Protein AF-A0A5V1GUL9-F1 (afdb_monomer_lite)

pLDDT: mean 91.7, std 10.02, range [45.78, 98.5]

Secondary structure (DSSP, 8-state):
-----HHHH-PPPPHHHHHHHHHHHHHHHHHHHHHHT-TTTS---HHHHHHHHHHHHHHHHHHHHHHH--TT--HHHHHHHHHHHHHHHHHHHHHHH-HHHHHHHHHHHHHHHHHHHHHHHHHS-GGGHHHHHHHHHHHHHHHHHHHHTTPPP-SSPPPHHHHHHHHT-HHHHHHHHHHHHHHTS--HHHHH-HHHHT-HHHHHHHHHHHHHHHHHHHHHHHHHTT--GGGSPP-

Sequence (235 aa):
MSKKTLREFVKHDSIKNIQRNLFKIDSNYKRLIHFCSGSKNIERTNKNVALTNIAKGTHRSLSLLANNLSDDYDITLVALCTRNIFELNIRLRSIVKDENSLNTWMSEMVMDENQILDAISTIANDNHAAELELFENKKRLNNSILDKHDLKSVKSPETVKSIAEKVGELEEYAALFKLFSKLLHPTSYLINSHSTAGCIDNFNILIVSAQKYAFDLFERLRNELNVPEDVLKQW

Organism: Salmonella enterica (NCBI:txid28901)

Radius of gyration: 20.89 Å; chains: 1; bounding box: 54×48×66 Å

Structure (mmCIF, N/CA/C/O backbone):
data_AF-A0A5V1GUL9-F1
#
_entry.id   AF-A0A5V1GUL9-F1
#
loop_
_atom_site.group_PDB
_atom_site.id
_atom_site.type_symbol
_atom_site.label_atom_id
_atom_site.label_alt_id
_atom_site.label_comp_id
_atom_site.label_asym_id
_atom_site.label_entity_id
_atom_site.label_seq_id
_atom_site.pdbx_PDB_ins_code
_atom_site.Cartn_x
_atom_site.Cartn_y
_atom_site.Cartn_z
_atom_site.occupancy
_atom_site.B_iso_or_equiv
_atom_site.auth_seq_id
_atom_site.auth_comp_id
_atom_site.auth_asym_id
_atom_site.auth_atom_id
_atom_site.pdbx_PDB_model_num
ATOM 1 N N . MET A 1 1 ? 19.003 -23.368 -37.697 1.00 45.78 1 MET A N 1
ATOM 2 C CA . MET A 1 1 ? 18.132 -22.271 -37.214 1.00 45.78 1 MET A CA 1
ATOM 3 C C . MET A 1 1 ? 18.765 -21.707 -35.953 1.00 45.78 1 MET A C 1
ATOM 5 O O . MET A 1 1 ? 18.932 -22.472 -35.010 1.00 45.78 1 MET A O 1
ATOM 9 N N . SER A 1 2 ? 19.207 -20.443 -35.942 1.00 52.62 2 SER A N 1
ATOM 10 C CA . SER A 1 2 ? 19.728 -19.845 -34.705 1.00 52.62 2 SER A CA 1
ATOM 11 C C . SER A 1 2 ? 18.582 -19.709 -33.700 1.00 52.62 2 SER A C 1
ATOM 13 O O . SER A 1 2 ? 17.476 -19.291 -34.052 1.00 52.62 2 SER A O 1
ATOM 15 N N . LYS A 1 3 ? 18.815 -20.137 -32.454 1.00 54.53 3 LYS A N 1
ATOM 16 C CA . LYS A 1 3 ? 17.879 -19.901 -31.352 1.00 54.53 3 LYS A CA 1
ATOM 17 C C . LYS A 1 3 ? 17.849 -18.397 -31.112 1.00 54.53 3 LYS A C 1
ATOM 19 O O . LYS A 1 3 ? 18.821 -17.853 -30.597 1.00 54.53 3 LYS A O 1
ATOM 24 N N . LYS A 1 4 ? 16.752 -17.752 -31.502 1.00 49.38 4 LYS A N 1
ATOM 25 C CA . LYS A 1 4 ? 16.505 -16.354 -31.157 1.00 49.38 4 LYS A CA 1
ATOM 26 C C . LYS A 1 4 ? 16.598 -16.188 -29.642 1.00 49.38 4 LYS A C 1
ATOM 28 O O . LYS A 1 4 ? 15.994 -16.970 -28.901 1.00 49.38 4 LYS A O 1
ATOM 33 N N . THR A 1 5 ? 17.378 -15.220 -29.178 1.00 62.72 5 THR A N 1
ATOM 34 C CA . THR A 1 5 ? 17.512 -14.941 -27.744 1.00 62.72 5 THR A CA 1
ATOM 35 C C . THR A 1 5 ? 16.260 -14.238 -27.212 1.00 62.72 5 THR A C 1
ATOM 37 O O . THR A 1 5 ? 15.539 -13.587 -27.963 1.00 62.72 5 THR A O 1
ATOM 40 N N . LEU A 1 6 ? 15.974 -14.336 -25.907 1.00 49.22 6 LEU A N 1
ATOM 41 C CA . LEU A 1 6 ? 14.809 -13.674 -25.286 1.00 49.22 6 LEU A CA 1
ATOM 42 C C . LEU A 1 6 ? 14.787 -12.155 -25.567 1.00 49.22 6 LEU A C 1
ATOM 44 O O . LEU A 1 6 ? 13.730 -11.570 -25.785 1.00 49.22 6 LEU A O 1
ATOM 48 N N . ARG A 1 7 ? 15.974 -11.541 -25.662 1.00 55.06 7 ARG A N 1
ATOM 49 C CA . ARG A 1 7 ? 16.177 -10.128 -26.022 1.00 55.06 7 ARG A CA 1
ATOM 50 C C . ARG A 1 7 ? 15.726 -9.775 -27.444 1.00 55.06 7 ARG A C 1
ATOM 52 O O . ARG A 1 7 ? 15.426 -8.621 -27.708 1.00 55.06 7 ARG A O 1
ATOM 59 N N . GLU A 1 8 ? 15.643 -10.745 -28.352 1.00 52.12 8 GLU A N 1
ATOM 60 C CA . GLU A 1 8 ? 15.157 -10.535 -29.725 1.00 52.12 8 GLU A CA 1
ATOM 61 C C . GLU A 1 8 ? 13.622 -10.553 -29.822 1.00 52.12 8 GLU A C 1
ATOM 63 O O . GLU A 1 8 ? 13.067 -10.137 -30.839 1.00 52.12 8 GLU A O 1
ATOM 68 N N . PHE A 1 9 ? 12.932 -11.017 -28.774 1.00 49.94 9 PHE A N 1
ATOM 69 C CA . PHE A 1 9 ? 11.468 -11.012 -28.679 1.00 49.94 9 PHE A CA 1
ATOM 70 C C . PHE A 1 9 ? 10.929 -9.884 -27.794 1.00 49.94 9 PHE A C 1
ATOM 72 O O . PHE A 1 9 ? 9.792 -9.451 -27.979 1.00 49.94 9 PHE A O 1
ATOM 79 N N . VAL A 1 10 ? 11.733 -9.396 -26.848 1.00 55.84 10 VAL A N 1
ATOM 80 C CA . VAL A 1 10 ? 11.353 -8.319 -25.932 1.00 55.84 10 VAL A CA 1
ATOM 81 C C . VAL A 1 10 ? 11.774 -6.981 -26.534 1.00 55.84 10 VAL A C 1
ATOM 83 O O . VAL A 1 10 ? 12.934 -6.585 -26.457 1.00 55.84 10 VAL A O 1
ATOM 86 N N . LYS A 1 11 ? 10.825 -6.258 -27.136 1.00 56.59 11 LYS A N 1
ATOM 87 C CA . LYS A 1 11 ? 11.021 -4.831 -27.415 1.00 56.59 11 LYS A CA 1
ATOM 88 C C . LYS A 1 11 ? 10.825 -4.066 -26.114 1.00 56.59 11 LYS A C 1
ATOM 90 O O . LYS A 1 11 ? 9.729 -4.084 -25.560 1.00 56.59 11 LYS A O 1
ATOM 95 N N . HIS A 1 12 ? 11.877 -3.400 -25.646 1.00 63.97 12 HIS A N 1
ATOM 96 C CA . HIS A 1 12 ? 11.741 -2.415 -24.581 1.00 63.97 12 HIS A CA 1
ATOM 97 C C . HIS A 1 12 ? 10.788 -1.324 -25.052 1.00 63.97 12 HIS A C 1
ATOM 99 O O . HIS A 1 12 ? 10.995 -0.719 -26.107 1.00 63.97 12 HIS A O 1
ATOM 105 N N . ASP A 1 13 ? 9.716 -1.126 -24.293 1.00 73.44 13 ASP A N 1
ATOM 106 C CA . ASP A 1 13 ? 8.802 -0.038 -24.570 1.00 73.44 13 ASP A CA 1
ATOM 107 C C . ASP A 1 13 ? 9.463 1.287 -24.176 1.00 73.44 13 ASP A C 1
ATOM 109 O O . ASP A 1 13 ? 10.289 1.340 -23.263 1.00 73.44 13 ASP A O 1
ATOM 113 N N . SER A 1 14 ? 9.126 2.367 -24.876 1.00 88.38 14 SER A N 1
ATOM 114 C CA . SER A 1 14 ? 9.662 3.683 -24.515 1.00 88.38 14 SER A CA 1
ATOM 115 C C . SER A 1 14 ? 9.145 4.100 -23.136 1.00 88.38 14 SER A C 1
ATOM 117 O O . SER A 1 14 ? 7.988 3.825 -22.804 1.00 88.38 14 SER A O 1
ATOM 119 N N . ILE A 1 15 ? 9.947 4.837 -22.359 1.00 91.25 15 ILE A N 1
ATOM 120 C CA . ILE A 1 15 ? 9.503 5.412 -21.077 1.00 91.25 15 ILE A CA 1
ATOM 121 C C . ILE A 1 15 ? 8.189 6.184 -21.247 1.00 91.25 15 ILE A C 1
ATOM 123 O O . ILE A 1 15 ? 7.265 6.048 -20.448 1.00 91.25 15 ILE A O 1
ATOM 127 N N . LYS A 1 16 ? 8.053 6.914 -22.356 1.00 91.94 16 LYS A N 1
ATOM 128 C CA . LYS A 1 16 ? 6.826 7.628 -22.725 1.00 91.94 16 LYS A CA 1
ATOM 129 C C . LYS A 1 16 ? 5.603 6.713 -22.844 1.00 91.94 16 LYS A C 1
ATOM 131 O O . LYS A 1 16 ? 4.501 7.111 -22.473 1.00 91.94 16 LYS A O 1
ATOM 136 N N . ASN A 1 17 ? 5.759 5.505 -23.375 1.00 92.00 17 ASN A N 1
ATOM 137 C CA . ASN A 1 17 ? 4.664 4.540 -23.465 1.00 92.00 17 ASN A CA 1
ATOM 138 C C . ASN A 1 17 ? 4.349 3.906 -22.109 1.00 92.00 17 ASN A C 1
ATOM 140 O O . ASN A 1 17 ? 3.174 3.807 -21.762 1.00 92.00 17 ASN A O 1
ATOM 144 N N . ILE A 1 18 ? 5.366 3.587 -21.303 1.00 93.12 18 ILE A N 1
ATOM 145 C CA . ILE A 1 18 ? 5.174 3.135 -19.916 1.00 93.12 18 ILE A CA 1
ATOM 146 C C . ILE A 1 18 ? 4.385 4.190 -19.130 1.00 93.12 18 ILE A C 1
ATOM 148 O O . ILE A 1 18 ? 3.369 3.880 -18.510 1.00 93.12 18 ILE A O 1
ATOM 152 N N . GLN A 1 19 ? 4.790 5.455 -19.227 1.00 95.19 19 GLN A N 1
ATOM 153 C CA . GLN A 1 19 ? 4.111 6.584 -18.600 1.00 95.19 19 GLN A CA 1
ATOM 154 C C . GLN A 1 19 ? 2.649 6.704 -19.061 1.00 95.19 19 GLN A C 1
ATOM 156 O O . GLN A 1 19 ? 1.749 6.865 -18.235 1.00 95.19 19 GLN A O 1
ATOM 161 N N . ARG A 1 20 ? 2.376 6.574 -20.368 1.00 93.56 20 ARG A N 1
ATOM 162 C CA . ARG A 1 20 ? 1.000 6.553 -20.898 1.00 93.56 20 ARG A CA 1
ATOM 163 C C . ARG A 1 20 ? 0.175 5.407 -20.311 1.00 93.56 20 ARG A C 1
ATOM 165 O O . ARG A 1 20 ? -0.979 5.636 -19.957 1.00 93.56 20 ARG A O 1
ATOM 172 N N . ASN A 1 21 ? 0.743 4.208 -20.191 1.00 92.69 21 ASN A N 1
ATOM 173 C CA . ASN A 1 21 ? 0.052 3.054 -19.611 1.00 92.69 21 ASN A CA 1
ATOM 174 C C . ASN A 1 21 ? -0.271 3.283 -18.130 1.00 92.69 21 ASN A C 1
ATOM 176 O O . ASN A 1 21 ? -1.404 3.059 -17.708 1.00 92.69 21 ASN A O 1
ATOM 180 N N . LEU A 1 22 ? 0.671 3.833 -17.359 1.00 95.50 22 LEU A N 1
ATOM 181 C CA . LEU A 1 22 ? 0.426 4.215 -15.967 1.00 95.50 22 LEU A CA 1
ATOM 182 C C . LEU A 1 22 ? -0.696 5.257 -15.851 1.00 95.50 22 LEU A C 1
ATOM 184 O O . LEU A 1 22 ? -1.591 5.093 -15.024 1.00 95.50 22 LEU A O 1
ATOM 188 N N . PHE A 1 23 ? -0.718 6.280 -16.714 1.00 95.81 23 PHE A N 1
ATOM 189 C CA . PHE A 1 23 ? -1.804 7.269 -16.732 1.00 95.81 23 PHE A CA 1
ATOM 190 C C . PHE A 1 23 ? -3.161 6.686 -17.137 1.00 95.81 23 PHE A C 1
ATOM 192 O O . PHE A 1 23 ? -4.195 7.145 -16.645 1.00 95.81 23 PHE A O 1
ATOM 199 N N . LYS A 1 24 ? -3.188 5.683 -18.021 1.00 94.44 24 LYS A N 1
ATOM 200 C CA . LYS A 1 24 ? -4.424 4.960 -18.350 1.00 94.44 24 LYS A CA 1
ATOM 201 C C . LYS A 1 24 ? -4.979 4.247 -17.117 1.00 94.44 24 LYS A C 1
ATOM 203 O O . LYS A 1 24 ? -6.150 4.449 -16.797 1.00 94.44 24 LYS A O 1
ATOM 208 N N . ILE A 1 25 ? -4.135 3.506 -16.391 1.00 95.44 25 ILE A N 1
ATOM 209 C CA . ILE A 1 25 ? -4.521 2.845 -15.134 1.00 95.44 25 ILE A CA 1
ATOM 210 C C . ILE A 1 25 ? -5.001 3.886 -14.113 1.00 95.44 25 ILE A C 1
ATOM 212 O O . ILE A 1 25 ? -6.098 3.765 -13.565 1.00 95.44 25 ILE A O 1
ATOM 216 N N . ASP A 1 26 ? -4.237 4.962 -13.921 1.00 96.88 26 ASP A N 1
ATOM 217 C CA . ASP A 1 26 ? -4.573 6.062 -13.011 1.00 96.88 26 ASP A CA 1
ATOM 218 C C . ASP A 1 26 ? -5.935 6.711 -13.325 1.00 96.88 26 ASP A C 1
ATOM 220 O O . ASP A 1 26 ? -6.725 7.020 -12.428 1.00 96.88 26 ASP A O 1
ATOM 224 N N . SER A 1 27 ? -6.256 6.878 -14.613 1.00 96.31 27 SER A N 1
ATOM 225 C CA . SER A 1 27 ? -7.545 7.419 -15.051 1.00 96.31 27 SER A CA 1
ATOM 226 C C . SER A 1 27 ? -8.726 6.542 -14.624 1.00 96.31 27 SER A C 1
ATOM 228 O O . SER A 1 27 ? -9.803 7.092 -14.378 1.00 96.31 27 SER A O 1
ATOM 230 N N . ASN A 1 28 ? -8.556 5.220 -14.555 1.00 96.44 28 ASN A N 1
ATOM 231 C CA . ASN A 1 28 ? -9.595 4.306 -14.082 1.00 96.44 28 ASN A CA 1
ATOM 232 C C . ASN A 1 28 ? -9.750 4.380 -12.557 1.00 96.44 28 ASN A C 1
ATOM 234 O O . ASN A 1 28 ? -10.879 4.456 -12.074 1.00 96.44 28 ASN A O 1
ATOM 238 N N . TYR A 1 29 ? -8.654 4.517 -11.802 1.00 97.75 29 TYR A N 1
ATOM 239 C CA . TYR A 1 29 ? -8.730 4.807 -10.363 1.00 97.75 29 TYR A CA 1
ATOM 240 C C . TYR A 1 29 ? -9.479 6.110 -10.066 1.00 97.75 29 TYR A C 1
ATOM 242 O O . TYR A 1 29 ? -10.342 6.130 -9.191 1.00 97.75 29 TYR A O 1
ATOM 250 N N . LYS A 1 30 ? -9.216 7.190 -10.814 1.00 96.50 30 LYS A N 1
ATOM 251 C CA . LYS A 1 30 ? -9.945 8.465 -10.662 1.00 96.50 30 LYS A CA 1
ATOM 252 C C . LYS A 1 30 ? -11.455 8.298 -10.845 1.00 96.50 30 LYS A C 1
ATOM 254 O O . LYS A 1 30 ? -12.227 8.851 -10.065 1.00 96.50 30 LYS A O 1
ATOM 259 N N . ARG A 1 31 ? -11.872 7.530 -11.856 1.00 96.06 31 ARG A N 1
ATOM 260 C CA . ARG A 1 31 ? -13.288 7.243 -12.144 1.00 96.06 31 ARG A CA 1
ATOM 261 C C . ARG A 1 31 ? -13.932 6.402 -11.049 1.00 96.06 31 ARG A C 1
ATOM 263 O O . ARG A 1 31 ? -14.996 6.775 -10.565 1.00 96.06 31 ARG A O 1
ATOM 270 N N . LEU A 1 32 ? -13.246 5.348 -10.605 1.00 96.38 32 LEU A N 1
ATOM 271 C CA . LEU A 1 32 ? -13.669 4.522 -9.475 1.00 96.38 32 LEU A CA 1
ATOM 272 C C . LEU A 1 32 ? -13.862 5.380 -8.217 1.00 96.38 32 LEU A C 1
ATOM 274 O O . LEU A 1 32 ? -14.934 5.361 -7.619 1.00 96.38 32 LEU A O 1
ATOM 278 N N . ILE A 1 33 ? -12.874 6.201 -7.850 1.00 96.56 33 ILE A N 1
ATOM 279 C CA . ILE A 1 33 ? -12.947 7.083 -6.673 1.00 96.56 33 ILE A CA 1
ATOM 280 C C . ILE A 1 33 ? -14.108 8.076 -6.796 1.00 96.56 33 ILE A C 1
ATOM 282 O O . ILE A 1 33 ? -14.826 8.306 -5.820 1.00 96.56 33 ILE A O 1
ATOM 286 N N . HIS A 1 34 ? -14.300 8.667 -7.979 1.00 94.75 34 HIS A N 1
ATOM 287 C CA . HIS A 1 34 ? -15.397 9.598 -8.227 1.00 94.75 34 HIS A CA 1
ATOM 288 C C . HIS A 1 34 ? -16.759 8.919 -8.044 1.00 94.75 34 HIS A C 1
ATOM 290 O O . HIS A 1 34 ? -17.601 9.443 -7.316 1.00 94.75 34 HIS A O 1
ATOM 296 N N . PHE A 1 35 ? -16.943 7.726 -8.616 1.00 94.56 35 PHE A N 1
ATOM 297 C CA . PHE A 1 35 ? -18.158 6.930 -8.447 1.00 94.56 35 PHE A CA 1
ATOM 298 C C . PHE A 1 35 ? -18.446 6.643 -6.968 1.00 94.56 35 PHE A C 1
ATOM 300 O O . PHE A 1 35 ? -19.548 6.925 -6.496 1.00 94.56 35 PHE A O 1
ATOM 307 N N . CYS A 1 36 ? -17.431 6.191 -6.223 1.00 93.12 36 CYS A N 1
ATOM 308 C CA . CYS A 1 36 ? -17.540 5.846 -4.802 1.00 93.12 36 CYS A CA 1
ATOM 309 C C . CYS A 1 36 ? -17.785 7.054 -3.885 1.00 93.12 36 CYS A C 1
ATOM 311 O O . CYS A 1 36 ? -18.198 6.893 -2.740 1.00 93.12 36 CYS A O 1
ATOM 313 N N . SER A 1 37 ? -17.512 8.273 -4.359 1.00 87.31 37 SER A N 1
ATOM 314 C CA . SER A 1 37 ? -17.732 9.497 -3.580 1.00 87.31 37 SER A CA 1
ATOM 315 C C . SER A 1 37 ? -19.202 9.939 -3.576 1.00 87.31 37 SER A C 1
ATOM 317 O O . SER A 1 37 ? -19.586 10.769 -2.753 1.00 87.31 37 SER A O 1
ATOM 319 N N . GLY A 1 38 ? -20.035 9.400 -4.473 1.00 80.12 38 GLY A N 1
ATOM 320 C CA . GLY A 1 38 ? -21.470 9.671 -4.510 1.00 80.12 38 GLY A CA 1
ATOM 321 C C . GLY A 1 38 ? -22.234 8.818 -3.498 1.00 80.12 38 GLY A C 1
ATOM 322 O O . GLY A 1 38 ? -22.297 7.601 -3.640 1.00 80.12 38 GLY A O 1
ATOM 323 N N . SER A 1 39 ? -22.903 9.448 -2.528 1.00 72.25 39 SER A N 1
ATOM 324 C CA . SER A 1 39 ? -23.701 8.755 -1.497 1.00 72.25 39 SER A CA 1
ATOM 325 C C . SER A 1 39 ? -24.892 7.952 -2.038 1.00 72.25 39 SER A C 1
ATOM 327 O O . SER A 1 39 ? -25.458 7.141 -1.314 1.00 72.25 39 SER A O 1
ATOM 329 N N . LYS A 1 40 ? -25.277 8.176 -3.301 1.00 82.56 40 LYS A N 1
ATOM 330 C CA . LYS A 1 40 ? -26.316 7.411 -4.009 1.00 82.56 40 LYS A CA 1
ATOM 331 C C . LYS A 1 40 ? -25.776 6.186 -4.756 1.00 82.56 40 LYS A C 1
ATOM 333 O O . LYS A 1 40 ? -26.570 5.344 -5.153 1.00 82.56 40 LYS A O 1
ATOM 338 N N . ASN A 1 41 ? -24.462 6.112 -4.969 1.00 87.06 41 ASN A N 1
ATOM 339 C CA . ASN A 1 41 ? -23.831 5.072 -5.784 1.00 87.06 41 ASN A CA 1
ATOM 340 C C . ASN A 1 41 ? -23.317 3.9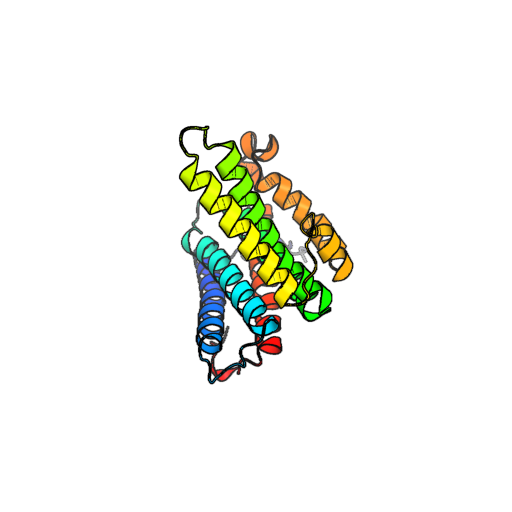11 -4.932 1.00 87.06 41 ASN A C 1
ATOM 342 O O . ASN A 1 41 ? -23.317 2.774 -5.389 1.00 87.06 41 ASN A O 1
ATOM 346 N N . ILE A 1 42 ? -22.861 4.202 -3.710 1.00 90.88 42 ILE A N 1
ATOM 347 C CA . ILE A 1 42 ? -22.319 3.212 -2.779 1.00 90.88 42 ILE A CA 1
ATOM 348 C C . ILE A 1 42 ? -22.806 3.518 -1.364 1.00 90.88 42 ILE A C 1
ATOM 350 O O . ILE A 1 42 ? -22.742 4.660 -0.901 1.00 90.88 42 ILE A O 1
ATOM 354 N N . GLU A 1 43 ? -23.252 2.477 -0.658 1.00 91.81 43 GLU A N 1
ATOM 355 C CA . GLU A 1 43 ? -23.588 2.563 0.760 1.00 91.81 43 GLU A CA 1
ATOM 356 C C . GLU A 1 43 ? -22.351 2.928 1.588 1.00 91.81 43 GLU A C 1
ATOM 358 O O . GLU A 1 43 ? -21.267 2.351 1.443 1.00 91.81 43 GLU A O 1
ATOM 363 N N . ARG A 1 44 ? -22.507 3.877 2.512 1.00 91.44 44 ARG A N 1
ATOM 364 C CA . ARG A 1 44 ? -21.415 4.284 3.388 1.00 91.44 44 ARG A CA 1
ATOM 365 C C . ARG A 1 44 ? -21.232 3.289 4.539 1.00 91.44 44 ARG A C 1
ATOM 367 O O . ARG A 1 44 ? -21.791 3.472 5.613 1.00 91.44 44 ARG A O 1
ATOM 374 N N . THR A 1 45 ? -20.364 2.305 4.331 1.00 92.81 45 THR A N 1
ATOM 375 C CA . THR A 1 45 ? -19.912 1.352 5.358 1.00 92.81 45 THR A CA 1
ATOM 376 C C . THR A 1 45 ? -18.422 1.527 5.663 1.00 92.81 45 THR A C 1
ATOM 378 O O . THR A 1 45 ? -17.674 2.077 4.850 1.00 92.81 45 THR A O 1
ATOM 381 N N . ASN A 1 46 ? -17.959 1.028 6.814 1.00 92.38 46 ASN A N 1
ATOM 382 C CA . ASN A 1 46 ? -16.534 1.033 7.175 1.00 92.38 46 ASN A CA 1
ATOM 383 C C . ASN A 1 46 ? -15.665 0.359 6.101 1.00 92.38 46 ASN A C 1
ATOM 385 O O . ASN A 1 46 ? -14.639 0.910 5.697 1.00 92.38 46 ASN A O 1
ATOM 389 N N . LYS A 1 47 ? -16.129 -0.782 5.571 1.00 95.12 47 LYS A N 1
ATOM 390 C CA . LYS A 1 47 ? -15.466 -1.497 4.474 1.00 95.12 47 LYS A CA 1
ATOM 391 C C . LYS A 1 47 ? -15.356 -0.609 3.235 1.00 95.12 47 LYS A C 1
ATOM 393 O O . LYS A 1 47 ? -14.250 -0.368 2.760 1.00 95.12 47 LYS A O 1
ATOM 398 N N . ASN A 1 48 ? -16.462 -0.036 2.760 1.00 95.56 48 ASN A N 1
ATOM 399 C CA . ASN A 1 48 ? -16.461 0.774 1.536 1.00 95.56 48 ASN A CA 1
ATOM 400 C C . ASN A 1 48 ? -15.580 2.023 1.663 1.00 95.56 48 ASN A C 1
ATOM 402 O O . ASN A 1 48 ? -14.901 2.412 0.709 1.00 95.56 48 ASN A O 1
ATOM 406 N N . VAL A 1 49 ? -15.523 2.623 2.855 1.00 94.25 49 VAL A N 1
ATOM 407 C CA . VAL A 1 49 ? -14.610 3.735 3.148 1.00 94.25 49 VAL A CA 1
ATOM 408 C C . VAL A 1 49 ? -13.152 3.293 3.095 1.00 94.25 49 VAL A C 1
ATOM 410 O O . VAL A 1 49 ? -12.352 3.961 2.437 1.00 94.25 49 VAL A O 1
ATOM 413 N N . ALA A 1 50 ? -12.805 2.176 3.738 1.00 96.06 50 ALA A N 1
ATOM 414 C CA . ALA A 1 50 ? -11.447 1.639 3.720 1.00 96.06 50 ALA A CA 1
ATOM 415 C C . ALA A 1 50 ? -10.994 1.308 2.288 1.00 96.06 50 ALA A C 1
ATOM 417 O O . ALA A 1 50 ? -9.931 1.758 1.862 1.00 96.06 50 ALA A O 1
ATOM 418 N N . LEU A 1 51 ? -11.836 0.620 1.513 1.00 97.56 51 LEU A N 1
ATOM 419 C CA . LEU A 1 51 ? -11.572 0.278 0.113 1.00 97.56 51 LEU A CA 1
ATOM 420 C C . LEU A 1 51 ? -11.408 1.528 -0.768 1.00 97.56 51 LEU A C 1
ATOM 422 O O . LEU A 1 51 ? -10.458 1.626 -1.546 1.00 97.56 51 LEU A O 1
ATOM 426 N N . THR A 1 52 ? -12.267 2.535 -0.592 1.00 96.81 52 THR A N 1
ATOM 427 C CA . THR A 1 52 ? -12.146 3.817 -1.308 1.00 96.81 52 THR A CA 1
ATOM 428 C C . THR A 1 52 ? -10.854 4.555 -0.937 1.00 96.81 52 THR A C 1
ATOM 430 O O . THR A 1 52 ? -10.226 5.190 -1.787 1.00 96.81 52 THR A O 1
ATOM 433 N N . ASN A 1 53 ? -10.420 4.484 0.323 1.00 97.38 53 ASN A N 1
ATOM 434 C CA . ASN A 1 53 ? -9.162 5.089 0.761 1.00 97.38 53 ASN A CA 1
ATOM 435 C C . ASN A 1 53 ? -7.937 4.343 0.213 1.00 97.38 53 ASN A C 1
ATOM 437 O O . ASN A 1 53 ? -6.979 5.001 -0.194 1.00 97.38 53 ASN A O 1
ATOM 441 N N . ILE A 1 54 ? -7.990 3.012 0.105 1.00 98.19 54 ILE A N 1
ATOM 442 C CA . ILE A 1 54 ? -6.971 2.222 -0.603 1.00 98.19 54 ILE A CA 1
ATOM 443 C C . ILE A 1 54 ? -6.903 2.657 -2.071 1.00 98.19 54 ILE A C 1
ATOM 445 O O . ILE A 1 54 ? -5.814 2.945 -2.562 1.00 98.19 54 ILE A O 1
ATOM 449 N N . ALA A 1 55 ? -8.047 2.821 -2.746 1.00 98.31 55 ALA A N 1
ATOM 450 C CA . ALA A 1 55 ? -8.094 3.325 -4.121 1.00 98.31 55 ALA A CA 1
ATOM 451 C C . ALA A 1 55 ? -7.388 4.685 -4.267 1.00 98.31 55 ALA A C 1
ATOM 453 O O . ALA A 1 55 ? -6.597 4.890 -5.188 1.00 98.31 55 ALA A O 1
ATOM 454 N N . LYS A 1 56 ? -7.637 5.610 -3.328 1.00 98.31 56 LYS A N 1
ATOM 455 C CA . LYS A 1 56 ? -6.968 6.922 -3.275 1.00 98.31 56 LYS A CA 1
ATOM 456 C C . LYS A 1 56 ? -5.462 6.792 -3.033 1.00 98.31 56 LYS A C 1
ATOM 458 O O . LYS A 1 56 ? -4.695 7.533 -3.644 1.00 98.31 56 LYS A O 1
ATOM 463 N N . GLY A 1 57 ? -5.031 5.876 -2.166 1.00 98.31 57 GLY A N 1
ATOM 464 C CA . GLY A 1 57 ? -3.614 5.580 -1.929 1.00 98.31 57 GLY A CA 1
ATOM 465 C C . GLY A 1 57 ? -2.908 5.058 -3.184 1.00 98.31 57 GLY A C 1
ATOM 466 O O . GLY A 1 57 ? -1.822 5.532 -3.531 1.00 98.31 57 GLY A O 1
ATOM 467 N N . THR A 1 58 ? -3.561 4.157 -3.919 1.00 98.44 58 THR A N 1
ATOM 468 C CA . THR A 1 58 ? -3.036 3.618 -5.178 1.00 98.44 58 THR A CA 1
ATOM 469 C C . THR A 1 58 ? -2.975 4.689 -6.260 1.00 98.44 58 THR A C 1
ATOM 471 O O . THR A 1 58 ? -1.935 4.841 -6.895 1.00 98.44 58 THR A O 1
ATOM 474 N N . HIS A 1 59 ? -4.030 5.499 -6.405 1.00 98.25 59 HIS A N 1
ATOM 475 C CA . HIS A 1 59 ? -4.041 6.675 -7.283 1.00 98.25 59 HIS A CA 1
ATOM 476 C C . HIS A 1 59 ? -2.856 7.612 -6.997 1.00 98.25 59 HIS A C 1
ATOM 478 O O . HIS A 1 59 ? -2.138 7.999 -7.915 1.00 98.25 59 HIS A O 1
ATOM 484 N N . ARG A 1 60 ? -2.604 7.950 -5.725 1.00 98.44 60 ARG A N 1
ATOM 485 C CA . ARG A 1 60 ? -1.467 8.807 -5.343 1.00 98.44 60 ARG A CA 1
ATOM 486 C C . ARG A 1 60 ? -0.132 8.202 -5.778 1.00 98.44 60 ARG A C 1
ATOM 488 O O . ARG A 1 60 ? 0.683 8.916 -6.350 1.00 98.44 60 ARG A O 1
ATOM 495 N N . SER A 1 61 ? 0.068 6.904 -5.550 1.00 98.44 61 SER A N 1
ATOM 496 C CA . SER A 1 61 ? 1.316 6.210 -5.904 1.00 98.44 61 SER A CA 1
ATOM 497 C C . SER A 1 61 ? 1.511 6.093 -7.421 1.00 98.44 61 SER A C 1
ATOM 499 O O . SER A 1 61 ? 2.607 6.336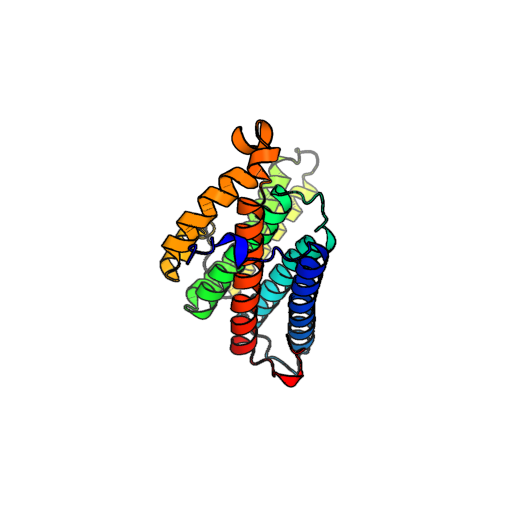 -7.917 1.00 98.44 61 SER A O 1
ATOM 501 N N . LEU A 1 62 ? 0.447 5.786 -8.172 1.00 97.94 62 LEU A N 1
ATOM 502 C CA . LEU A 1 62 ? 0.470 5.744 -9.639 1.00 97.94 62 LEU A CA 1
ATOM 503 C C . LEU A 1 62 ? 0.727 7.118 -10.249 1.00 97.94 62 LEU A C 1
ATOM 505 O O . LEU A 1 62 ? 1.565 7.247 -11.135 1.00 97.94 62 LEU A O 1
ATOM 509 N N . SER A 1 63 ? 0.023 8.141 -9.766 1.00 97.69 63 SER A N 1
ATOM 510 C CA . SER A 1 63 ? 0.197 9.520 -10.213 1.00 97.69 63 SER A CA 1
ATOM 511 C C . SER A 1 63 ? 1.615 10.011 -9.923 1.00 97.69 63 SER A C 1
ATOM 513 O O . SER A 1 63 ? 2.245 10.608 -10.794 1.00 97.69 63 SER A O 1
ATOM 515 N N . LEU A 1 64 ? 2.156 9.720 -8.734 1.00 98.12 64 LEU A N 1
ATOM 516 C CA . LEU A 1 64 ? 3.534 10.065 -8.385 1.00 98.12 64 LEU A CA 1
ATOM 517 C C . LEU A 1 64 ? 4.535 9.386 -9.328 1.00 98.12 64 LEU A C 1
ATOM 519 O O . LEU A 1 64 ? 5.398 10.068 -9.877 1.00 98.12 64 LEU A O 1
ATOM 523 N N . LEU A 1 65 ? 4.381 8.080 -9.564 1.00 97.88 65 LEU A N 1
ATOM 524 C CA . LEU A 1 65 ? 5.235 7.329 -10.482 1.00 97.88 65 LEU A CA 1
ATOM 525 C C . LEU A 1 65 ? 5.153 7.884 -11.907 1.00 97.88 65 LEU A C 1
ATOM 527 O O . LEU A 1 65 ? 6.175 8.199 -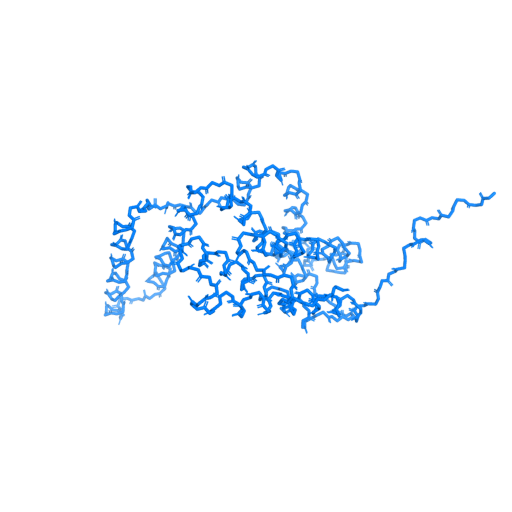12.503 1.00 97.88 65 LEU A O 1
ATOM 531 N N . ALA A 1 66 ? 3.942 8.034 -12.446 1.00 96.69 66 ALA A N 1
ATOM 532 C CA . ALA A 1 66 ? 3.728 8.462 -13.823 1.00 96.69 66 ALA A CA 1
ATOM 533 C C . ALA A 1 66 ? 4.252 9.882 -14.073 1.00 96.69 66 ALA A C 1
ATOM 535 O O . ALA A 1 66 ? 4.933 10.107 -15.069 1.00 96.69 66 ALA A O 1
ATOM 536 N N . ASN A 1 67 ? 3.983 10.833 -13.175 1.00 96.94 67 ASN A N 1
ATOM 537 C CA . ASN A 1 67 ? 4.397 12.228 -13.363 1.00 96.94 67 ASN A CA 1
ATOM 538 C C . ASN A 1 67 ? 5.916 12.435 -13.278 1.00 96.94 67 ASN A C 1
ATOM 540 O O . ASN A 1 67 ? 6.410 13.412 -13.829 1.00 96.94 67 ASN A O 1
ATOM 544 N N . ASN A 1 68 ? 6.644 11.537 -12.612 1.00 96.12 68 ASN A N 1
ATOM 545 C CA . ASN A 1 68 ? 8.094 11.654 -12.423 1.00 96.12 68 ASN A CA 1
ATOM 546 C C . ASN A 1 68 ? 8.897 10.647 -13.257 1.00 96.12 68 ASN A C 1
ATOM 548 O O . ASN A 1 68 ? 10.117 10.589 -13.138 1.00 96.12 68 ASN A O 1
ATOM 552 N N . LEU A 1 69 ? 8.234 9.844 -14.093 1.00 94.81 69 LEU A N 1
ATOM 553 C CA . LEU A 1 69 ? 8.921 8.912 -14.974 1.00 94.81 69 LEU A CA 1
ATOM 554 C C . LEU A 1 69 ? 9.517 9.661 -16.175 1.00 94.81 69 LEU A C 1
ATOM 556 O O . LEU A 1 69 ? 8.793 10.290 -16.948 1.00 94.81 69 LEU A O 1
ATOM 560 N N . SER A 1 70 ? 10.832 9.556 -16.338 1.00 93.06 70 SER A N 1
ATOM 561 C CA . SER A 1 70 ? 11.614 10.157 -17.421 1.00 93.06 70 SER A CA 1
ATOM 562 C C . SER A 1 70 ? 12.695 9.184 -17.905 1.00 93.06 70 SER A C 1
ATOM 564 O O . SER A 1 70 ? 12.861 8.103 -17.335 1.00 93.06 70 SER A O 1
ATOM 566 N N . ASP A 1 71 ? 13.415 9.546 -18.970 1.00 88.81 71 ASP A N 1
ATOM 567 C CA . ASP A 1 71 ? 14.550 8.746 -19.453 1.00 88.81 71 ASP A CA 1
ATOM 568 C C . ASP A 1 71 ? 15.676 8.646 -18.400 1.00 88.81 71 ASP A C 1
ATOM 570 O O . ASP A 1 71 ? 16.363 7.628 -18.339 1.00 88.81 71 ASP A O 1
ATOM 574 N N . ASP A 1 72 ? 15.773 9.634 -17.503 1.00 90.00 72 ASP A N 1
ATOM 575 C CA . ASP A 1 72 ? 16.679 9.678 -16.346 1.00 90.00 72 ASP A CA 1
ATOM 576 C C . ASP A 1 72 ? 15.947 9.327 -15.034 1.00 90.00 72 ASP A C 1
ATOM 578 O O . ASP A 1 72 ? 16.049 10.035 -14.029 1.00 90.00 72 ASP A O 1
ATOM 582 N N . TYR A 1 73 ? 15.131 8.270 -15.049 1.00 92.69 73 TYR A N 1
ATOM 583 C CA . TYR A 1 73 ? 14.306 7.885 -13.902 1.00 92.69 73 TYR A CA 1
ATOM 584 C C . TYR A 1 73 ? 15.123 7.665 -12.615 1.00 92.69 73 TYR A C 1
ATOM 586 O O . TYR A 1 73 ? 16.200 7.067 -12.615 1.00 92.69 73 TYR A O 1
ATOM 594 N N . ASP A 1 74 ? 14.550 8.063 -11.478 1.00 94.75 74 ASP A N 1
ATOM 595 C CA . ASP A 1 74 ? 15.088 7.734 -10.157 1.00 94.75 74 ASP A CA 1
ATOM 596 C C . ASP A 1 74 ? 14.585 6.353 -9.713 1.00 94.75 74 ASP A C 1
ATOM 598 O O . ASP A 1 74 ? 13.399 6.158 -9.421 1.00 94.75 74 ASP A O 1
ATOM 602 N N . ILE A 1 75 ? 15.496 5.379 -9.637 1.00 96.44 75 ILE A N 1
ATOM 603 C CA . ILE A 1 75 ? 15.171 4.011 -9.218 1.00 96.44 75 ILE A CA 1
ATOM 604 C C . ILE A 1 75 ? 14.581 3.949 -7.804 1.00 96.44 75 ILE A C 1
ATOM 606 O O . ILE A 1 75 ? 13.727 3.101 -7.538 1.00 96.44 75 ILE A O 1
ATOM 610 N N . THR A 1 76 ? 14.971 4.869 -6.921 1.00 97.25 76 THR A N 1
ATOM 611 C CA . THR A 1 76 ? 14.464 4.970 -5.548 1.00 97.25 76 THR A CA 1
ATOM 612 C C . THR A 1 76 ? 12.982 5.312 -5.560 1.00 97.25 76 THR A C 1
ATOM 614 O O . THR A 1 76 ? 12.182 4.676 -4.869 1.00 97.25 76 THR A O 1
ATOM 617 N N . LEU A 1 77 ? 12.592 6.272 -6.402 1.00 97.06 77 LEU A N 1
ATOM 618 C CA . LEU A 1 77 ? 11.200 6.676 -6.567 1.00 97.06 77 LEU A CA 1
ATOM 619 C C . LEU A 1 77 ? 10.359 5.565 -7.203 1.00 97.06 77 LEU A C 1
ATOM 621 O O . LEU A 1 77 ? 9.242 5.295 -6.749 1.00 97.06 77 LEU A O 1
ATOM 625 N N . VAL A 1 78 ? 10.901 4.894 -8.225 1.00 97.50 78 VAL A N 1
ATOM 626 C CA . VAL A 1 78 ? 10.240 3.752 -8.871 1.00 97.50 78 VAL A CA 1
ATOM 627 C C . VAL A 1 78 ? 10.026 2.621 -7.858 1.00 97.50 78 VAL A C 1
ATOM 629 O O . VAL A 1 78 ? 8.920 2.078 -7.766 1.00 97.50 78 VAL A O 1
ATOM 632 N N . ALA A 1 79 ? 11.037 2.305 -7.042 1.00 97.81 79 ALA A N 1
ATOM 633 C CA . ALA A 1 79 ? 10.952 1.292 -5.993 1.00 97.81 79 ALA A CA 1
ATOM 634 C C . ALA A 1 79 ? 9.933 1.665 -4.906 1.00 97.81 79 ALA A C 1
ATOM 636 O O . ALA A 1 79 ? 9.127 0.819 -4.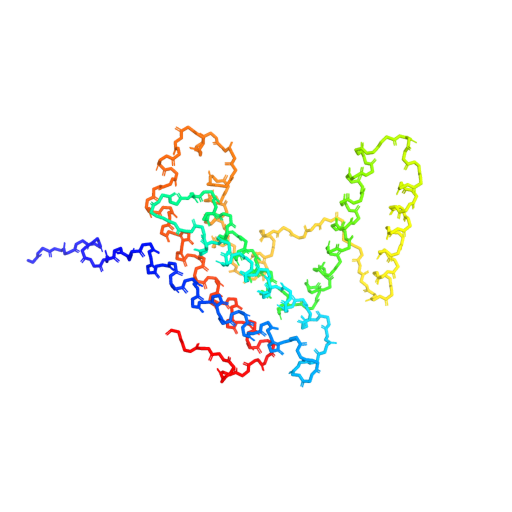521 1.00 97.81 79 ALA A O 1
ATOM 637 N N . LEU A 1 80 ? 9.919 2.925 -4.460 1.00 98.00 80 LEU A N 1
ATOM 638 C CA . LEU A 1 80 ? 8.957 3.445 -3.484 1.00 98.00 80 LEU A CA 1
ATOM 639 C C . LEU A 1 80 ? 7.515 3.306 -3.973 1.00 98.00 80 LEU A C 1
ATOM 641 O O . LEU A 1 80 ? 6.680 2.730 -3.276 1.00 98.00 80 LEU A O 1
ATOM 645 N N . CYS A 1 81 ? 7.216 3.793 -5.178 1.00 98.19 81 CYS A N 1
ATOM 646 C CA . CYS A 1 81 ? 5.858 3.726 -5.712 1.00 98.19 81 CYS A CA 1
ATOM 647 C C . CYS A 1 81 ? 5.414 2.273 -5.923 1.00 98.19 81 CYS A C 1
ATOM 649 O O . CYS A 1 81 ? 4.286 1.919 -5.582 1.00 98.19 81 CYS A O 1
ATOM 651 N N . THR A 1 82 ? 6.310 1.418 -6.426 1.00 98.12 82 THR A N 1
ATOM 652 C CA . THR A 1 82 ? 6.035 -0.015 -6.618 1.00 98.12 82 THR A CA 1
ATOM 653 C C . THR A 1 82 ? 5.739 -0.708 -5.291 1.00 98.12 82 THR A C 1
ATOM 655 O O . THR A 1 82 ? 4.753 -1.438 -5.190 1.00 98.12 82 THR A O 1
ATOM 658 N N . ARG A 1 83 ? 6.554 -0.446 -4.261 1.00 97.81 83 ARG A N 1
ATOM 659 C CA . ARG A 1 83 ? 6.353 -0.969 -2.908 1.00 97.81 83 ARG A CA 1
ATOM 660 C C . ARG A 1 83 ? 5.000 -0.547 -2.348 1.00 97.81 83 ARG A C 1
ATOM 662 O O . ARG A 1 83 ? 4.257 -1.406 -1.891 1.00 97.81 83 ARG A O 1
ATOM 669 N N . ASN A 1 84 ? 4.653 0.736 -2.439 1.00 98.25 84 ASN A N 1
ATOM 670 C CA . ASN A 1 84 ? 3.371 1.238 -1.943 1.00 98.25 84 ASN A CA 1
ATOM 671 C C . ASN A 1 84 ? 2.186 0.533 -2.618 1.00 98.25 84 ASN A C 1
ATOM 673 O O . ASN A 1 84 ? 1.251 0.115 -1.941 1.00 98.25 84 ASN A O 1
ATOM 677 N N . ILE A 1 85 ? 2.228 0.362 -3.944 1.00 98.50 85 ILE A N 1
ATOM 678 C CA . ILE A 1 85 ? 1.161 -0.322 -4.691 1.00 98.50 85 ILE A CA 1
ATOM 679 C C . ILE A 1 85 ? 1.067 -1.800 -4.277 1.00 98.50 85 ILE A C 1
ATOM 681 O O . ILE A 1 85 ? -0.036 -2.306 -4.072 1.00 98.50 85 ILE A O 1
ATOM 685 N N . PHE A 1 86 ? 2.202 -2.488 -4.123 1.00 97.88 86 PHE A N 1
ATOM 686 C CA . PHE A 1 86 ? 2.241 -3.875 -3.654 1.00 97.88 86 PHE A CA 1
ATOM 687 C C . PHE A 1 86 ? 1.681 -4.024 -2.230 1.00 97.88 86 PHE A C 1
ATOM 689 O O . PHE A 1 86 ? 0.823 -4.872 -1.986 1.00 97.88 86 PHE A O 1
ATOM 696 N N . GLU A 1 87 ? 2.116 -3.181 -1.292 1.00 97.62 87 GLU A N 1
ATOM 697 C CA . GLU A 1 87 ? 1.657 -3.233 0.100 1.00 97.62 87 GLU A CA 1
ATOM 698 C C . GLU A 1 87 ? 0.153 -2.926 0.213 1.00 97.62 87 GLU A C 1
ATOM 700 O O . GLU A 1 87 ? -0.572 -3.606 0.943 1.00 97.62 87 GLU A O 1
ATOM 705 N N . LEU A 1 88 ? -0.354 -1.973 -0.579 1.00 98.31 88 LEU A N 1
ATOM 706 C CA . LEU A 1 88 ? -1.791 -1.709 -0.687 1.00 98.31 88 LEU A CA 1
ATOM 707 C C . LEU A 1 88 ? -2.556 -2.901 -1.284 1.00 98.31 88 LEU A C 1
ATOM 709 O O . LEU A 1 88 ? -3.679 -3.174 -0.859 1.00 98.31 88 LEU A O 1
ATOM 713 N N . ASN A 1 89 ? -1.960 -3.633 -2.231 1.00 97.94 89 ASN A N 1
ATOM 714 C CA . ASN A 1 89 ? -2.578 -4.811 -2.842 1.00 97.94 89 ASN A CA 1
ATOM 715 C C . ASN A 1 89 ? -2.767 -5.939 -1.822 1.00 97.94 89 ASN A C 1
ATOM 717 O O . ASN A 1 89 ? -3.876 -6.461 -1.679 1.00 97.94 89 ASN A O 1
ATOM 721 N N . ILE A 1 90 ? -1.724 -6.279 -1.062 1.00 96.81 90 ILE A N 1
ATOM 722 C CA . ILE A 1 90 ? -1.844 -7.320 -0.034 1.00 96.81 90 ILE A CA 1
ATOM 723 C C . ILE A 1 90 ? -2.769 -6.876 1.109 1.00 96.81 90 ILE A C 1
ATOM 725 O O . ILE A 1 90 ? -3.528 -7.693 1.632 1.00 96.81 90 ILE A O 1
ATOM 729 N N . ARG A 1 91 ? -2.781 -5.578 1.455 1.00 97.56 91 ARG A N 1
ATOM 730 C CA . ARG A 1 91 ? -3.684 -5.037 2.480 1.00 97.56 91 ARG A CA 1
ATOM 731 C C . ARG A 1 91 ? -5.142 -5.148 2.046 1.00 97.56 91 ARG A C 1
ATOM 733 O O . ARG A 1 91 ? -5.966 -5.605 2.834 1.00 97.56 91 ARG A O 1
ATOM 740 N N . LEU A 1 92 ? -5.448 -4.803 0.793 1.00 98.12 92 LEU A N 1
ATOM 741 C CA . LEU A 1 92 ? -6.773 -4.994 0.203 1.00 98.12 92 LEU A CA 1
ATOM 742 C C . LEU A 1 92 ? -7.216 -6.455 0.309 1.00 98.12 92 LEU A C 1
ATOM 744 O O . LEU A 1 92 ? -8.311 -6.732 0.792 1.00 98.12 92 LEU A O 1
ATOM 748 N N . ARG A 1 93 ? -6.357 -7.391 -0.106 1.00 97.31 93 ARG A N 1
ATOM 749 C CA . ARG A 1 93 ? -6.655 -8.830 -0.052 1.00 97.31 93 ARG A CA 1
ATOM 750 C C . ARG A 1 93 ? -6.959 -9.302 1.368 1.00 97.31 93 ARG A C 1
ATOM 752 O O . ARG A 1 93 ? -7.875 -10.096 1.547 1.00 97.31 93 ARG A O 1
ATOM 759 N N . SER A 1 94 ? -6.230 -8.794 2.359 1.00 97.25 94 SER A N 1
ATOM 760 C CA . SER A 1 94 ? -6.462 -9.115 3.769 1.00 97.25 94 SER A CA 1
ATOM 761 C C . SER A 1 94 ? -7.828 -8.615 4.251 1.00 97.25 94 SER A C 1
ATOM 763 O O . SER A 1 94 ? -8.630 -9.396 4.754 1.00 97.25 94 SER A O 1
ATOM 765 N N . ILE A 1 95 ? -8.138 -7.338 3.994 1.00 97.00 95 ILE A N 1
ATOM 766 C CA . ILE A 1 95 ? -9.414 -6.697 4.366 1.00 97.00 95 ILE A CA 1
ATOM 767 C C . ILE A 1 95 ? -10.617 -7.378 3.705 1.00 97.00 95 ILE A C 1
ATOM 769 O O . ILE A 1 95 ? -11.678 -7.493 4.311 1.00 97.00 95 ILE A O 1
ATOM 773 N N . VAL A 1 96 ? -10.472 -7.809 2.453 1.00 95.88 96 VAL A N 1
ATOM 774 C CA . VAL A 1 96 ? -11.541 -8.499 1.718 1.00 95.88 96 VAL A CA 1
ATOM 775 C C . VAL A 1 96 ? -11.770 -9.911 2.252 1.00 95.88 96 VAL A C 1
ATOM 777 O O . VAL A 1 96 ? -12.906 -10.380 2.267 1.00 95.88 96 VAL A O 1
ATOM 780 N N . LYS A 1 97 ? -10.705 -10.587 2.692 1.00 94.00 97 LYS A N 1
ATOM 781 C CA . LYS A 1 97 ? -10.751 -11.979 3.150 1.00 94.00 97 LYS A CA 1
ATOM 782 C C . LYS A 1 97 ? -11.323 -12.134 4.561 1.00 94.00 97 LYS A C 1
ATOM 784 O O . LYS A 1 97 ? -11.947 -13.156 4.831 1.00 94.00 97 LYS A O 1
ATOM 789 N N . ASP A 1 98 ? -11.081 -11.174 5.452 1.00 92.00 98 ASP A N 1
ATOM 790 C CA . ASP A 1 98 ? -11.414 -11.292 6.875 1.00 92.00 98 ASP A CA 1
ATOM 791 C C . ASP A 1 98 ? -11.822 -9.941 7.480 1.00 92.00 98 ASP A C 1
ATOM 793 O O . ASP A 1 98 ? -11.070 -8.965 7.452 1.00 92.00 98 ASP A O 1
ATOM 797 N N . GLU A 1 99 ? -13.005 -9.898 8.092 1.00 91.44 99 GLU A N 1
ATOM 798 C CA . GLU A 1 99 ? -13.533 -8.703 8.755 1.00 91.44 99 GLU A CA 1
ATOM 799 C C . GLU A 1 99 ? -12.666 -8.264 9.945 1.00 91.44 99 GLU A C 1
ATOM 801 O O . GLU A 1 99 ? -12.515 -7.064 10.190 1.00 91.44 99 GLU A O 1
ATOM 806 N N . ASN A 1 100 ? -11.990 -9.193 10.634 1.00 93.44 100 ASN A N 1
ATOM 807 C CA . ASN A 1 100 ? -11.055 -8.804 11.692 1.00 93.44 100 ASN A CA 1
ATOM 808 C C . ASN A 1 100 ? -9.886 -7.991 11.130 1.00 93.44 100 ASN A C 1
ATOM 810 O O . ASN A 1 100 ? -9.417 -7.068 11.789 1.00 93.44 100 ASN A O 1
ATOM 814 N N . SER A 1 101 ? -9.458 -8.274 9.897 1.00 95.44 101 SER A N 1
ATOM 815 C CA . SER A 1 101 ? -8.392 -7.522 9.232 1.00 95.44 101 SER A CA 1
ATOM 816 C C . SER A 1 101 ? -8.826 -6.093 8.885 1.00 95.44 101 SER A C 1
ATOM 818 O O . SER A 1 101 ? -8.009 -5.174 8.954 1.00 95.44 101 SER A O 1
ATOM 820 N N . LEU A 1 102 ? -10.112 -5.873 8.582 1.00 95.94 102 LEU A N 1
ATOM 821 C CA . LEU A 1 102 ? -10.687 -4.529 8.464 1.00 95.94 102 LEU A CA 1
ATOM 822 C C . LEU A 1 102 ? -10.667 -3.795 9.811 1.00 95.94 102 LEU A C 1
ATOM 824 O O . LEU A 1 102 ? -10.218 -2.651 9.873 1.00 95.94 102 LEU A O 1
ATOM 828 N N . ASN A 1 103 ? -11.118 -4.449 10.881 1.00 95.44 103 ASN A N 1
ATOM 829 C CA . ASN A 1 103 ? -11.146 -3.857 12.220 1.00 95.44 103 ASN A CA 1
ATOM 830 C C . ASN A 1 103 ? -9.738 -3.504 12.710 1.00 95.44 103 ASN A C 1
ATOM 832 O O . ASN A 1 103 ? -9.515 -2.386 13.170 1.00 95.44 103 ASN A O 1
ATOM 836 N N . THR A 1 104 ? -8.765 -4.400 12.522 1.00 95.62 104 THR A N 1
ATOM 837 C CA . THR A 1 104 ? -7.353 -4.128 12.816 1.00 95.62 104 THR A CA 1
ATOM 838 C C . THR A 1 104 ? -6.825 -2.951 11.999 1.00 95.62 104 THR A C 1
ATOM 840 O O . THR A 1 104 ? -6.208 -2.064 12.577 1.00 95.62 104 THR A O 1
ATOM 843 N N . TRP A 1 105 ? -7.110 -2.879 10.694 1.00 95.69 105 TRP A N 1
ATOM 844 C CA . TRP A 1 105 ? -6.679 -1.758 9.850 1.00 95.69 105 TRP A CA 1
ATOM 845 C C . TRP A 1 105 ? -7.249 -0.407 10.305 1.00 95.69 105 TRP A C 1
ATOM 847 O O . TRP A 1 105 ? -6.551 0.605 10.296 1.00 95.69 105 TRP A O 1
ATOM 857 N N . MET A 1 106 ? -8.510 -0.376 10.742 1.00 94.69 106 MET A N 1
ATOM 858 C CA . MET A 1 106 ? -9.110 0.839 11.302 1.00 94.69 106 MET A CA 1
ATOM 859 C C . MET A 1 106 ? -8.477 1.229 12.641 1.00 94.69 106 MET A C 1
ATOM 861 O O . MET A 1 106 ? -8.227 2.411 12.872 1.00 94.69 106 MET A O 1
ATOM 865 N N . SER A 1 107 ? -8.177 0.253 13.502 1.00 96.25 107 SER A N 1
ATOM 866 C CA . SER A 1 107 ? -7.468 0.500 14.760 1.00 96.25 107 SER A CA 1
ATOM 867 C C . SER A 1 107 ? -6.025 0.969 14.552 1.00 96.25 107 SER A C 1
ATOM 869 O O . SER A 1 107 ? -5.555 1.812 15.315 1.00 96.25 107 SER A O 1
ATOM 871 N N . GLU A 1 108 ? -5.334 0.468 13.520 1.00 95.75 108 GLU A N 1
ATOM 872 C CA . GLU A 1 108 ? -3.984 0.914 13.138 1.00 95.75 108 GLU A CA 1
ATOM 873 C C . GLU A 1 108 ? -3.962 2.421 12.845 1.00 95.75 108 GLU A C 1
ATOM 875 O O . GLU A 1 108 ? -3.076 3.106 13.335 1.00 95.75 108 GLU A O 1
ATOM 880 N N . MET A 1 109 ? -4.983 2.975 12.177 1.00 94.62 109 MET A N 1
ATOM 881 C CA . MET A 1 109 ? -5.071 4.424 11.929 1.00 94.62 109 MET A CA 1
ATOM 882 C C . MET A 1 109 ? -5.085 5.250 13.227 1.00 94.62 109 MET A C 1
ATOM 884 O O . MET A 1 109 ? -4.446 6.298 13.306 1.00 94.62 109 MET A O 1
ATOM 888 N N . VAL A 1 110 ? -5.824 4.795 14.244 1.00 95.75 110 VAL A N 1
ATOM 889 C CA . VAL A 1 110 ? -5.908 5.487 15.541 1.00 95.75 110 VAL A CA 1
ATOM 890 C C . VAL A 1 110 ? -4.588 5.374 16.303 1.00 95.75 110 VAL A C 1
ATOM 892 O O . VAL A 1 110 ? -4.124 6.349 16.896 1.00 95.75 110 VAL A O 1
ATOM 895 N N . MET A 1 111 ? -3.970 4.193 16.266 1.00 96.12 111 MET A N 1
ATOM 896 C CA . MET A 1 111 ? -2.639 3.962 16.824 1.00 96.12 111 MET A CA 1
ATOM 897 C C . MET A 1 111 ? -1.595 4.867 16.152 1.00 96.12 111 MET A C 1
ATOM 899 O O . MET A 1 111 ? -0.844 5.527 16.867 1.00 96.12 111 MET A O 1
ATOM 903 N N . ASP A 1 112 ? -1.577 4.945 14.820 1.00 95.94 112 ASP A N 1
ATOM 904 C CA . ASP A 1 112 ? -0.645 5.779 14.053 1.00 95.94 112 ASP A CA 1
ATOM 905 C C . ASP A 1 112 ? -0.803 7.265 14.404 1.00 95.94 112 ASP A C 1
ATOM 907 O O . ASP A 1 112 ? 0.187 7.956 14.640 1.00 95.94 112 ASP A O 1
ATOM 911 N N . GLU A 1 113 ? -2.041 7.766 14.501 1.00 95.94 113 GLU A N 1
ATOM 912 C CA . GLU A 1 113 ? -2.288 9.156 14.905 1.00 95.94 113 GLU A CA 1
ATOM 913 C C . GLU A 1 113 ? -1.772 9.424 16.327 1.00 95.94 113 GLU A C 1
ATOM 915 O O . GLU A 1 113 ? -1.094 10.425 16.552 1.00 95.94 113 GLU A O 1
ATOM 920 N N . ASN A 1 114 ? -2.018 8.514 17.274 1.00 95.75 114 ASN A N 1
ATOM 921 C CA . ASN A 1 114 ? -1.507 8.648 18.639 1.00 95.75 114 ASN A CA 1
ATOM 922 C C . ASN A 1 114 ? 0.032 8.619 18.685 1.00 95.75 114 ASN A C 1
ATOM 924 O O . ASN A 1 114 ? 0.626 9.432 19.386 1.00 95.75 114 ASN A O 1
ATOM 928 N N . GLN A 1 115 ? 0.682 7.747 17.907 1.00 95.06 115 GLN A N 1
ATOM 929 C CA . GLN A 1 115 ? 2.146 7.683 17.822 1.00 95.06 115 GLN A CA 1
ATOM 930 C C . GLN A 1 115 ? 2.752 8.952 17.212 1.00 95.06 115 GLN A C 1
ATOM 932 O O . GLN A 1 115 ? 3.801 9.408 17.664 1.00 95.06 115 GLN A O 1
ATOM 937 N N . ILE A 1 116 ? 2.095 9.549 16.210 1.00 95.06 116 ILE A N 1
ATOM 938 C CA . ILE A 1 116 ? 2.505 10.845 15.651 1.00 95.06 116 ILE A CA 1
ATOM 939 C C . ILE A 1 116 ? 2.412 11.934 16.725 1.00 95.06 116 ILE A C 1
ATOM 941 O O . ILE A 1 116 ? 3.348 12.720 16.867 1.00 95.06 116 ILE A O 1
ATOM 945 N N . LEU A 1 117 ? 1.324 11.965 17.500 1.00 94.75 117 LEU A N 1
ATOM 946 C CA . LEU A 1 117 ? 1.171 12.913 18.606 1.00 94.75 117 LEU A CA 1
ATOM 947 C C . LEU A 1 117 ? 2.261 12.716 19.668 1.00 94.75 117 LEU A C 1
ATOM 949 O O . LEU A 1 117 ? 2.877 13.694 20.076 1.00 94.75 117 LEU A O 1
ATOM 953 N N . ASP A 1 118 ? 2.567 11.475 20.053 1.00 92.94 118 ASP A N 1
ATOM 954 C CA . ASP A 1 118 ? 3.639 11.169 21.012 1.00 92.94 118 ASP A CA 1
ATOM 955 C C . ASP A 1 118 ? 5.024 11.599 20.495 1.00 92.94 118 ASP A C 1
ATOM 957 O O . ASP A 1 118 ? 5.835 12.157 21.244 1.00 92.94 118 ASP A O 1
ATOM 961 N N . ALA A 1 119 ? 5.296 11.393 19.203 1.00 92.94 119 ALA A N 1
ATOM 962 C CA . ALA A 1 119 ? 6.539 11.828 18.575 1.00 92.94 119 ALA A CA 1
ATOM 963 C C . ALA A 1 119 ? 6.668 13.359 18.567 1.00 92.94 119 ALA A C 1
ATOM 965 O O . ALA A 1 119 ? 7.732 13.883 18.898 1.00 92.94 119 ALA A O 1
ATOM 966 N N . ILE A 1 120 ? 5.590 14.081 18.243 1.00 91.31 120 ILE A N 1
ATOM 967 C CA . ILE A 1 120 ? 5.569 15.551 18.285 1.00 91.31 120 ILE A CA 1
ATOM 968 C C . ILE A 1 120 ? 5.749 16.042 19.727 1.00 91.31 120 ILE A C 1
ATOM 970 O O . ILE A 1 120 ? 6.568 16.930 19.956 1.00 91.31 120 ILE A O 1
ATOM 974 N N . SER A 1 121 ? 5.064 15.434 20.699 1.00 90.75 121 SER A N 1
ATOM 975 C CA . SER A 1 121 ? 5.213 15.762 22.122 1.00 90.75 121 SER A CA 1
ATOM 976 C C . SER A 1 121 ? 6.639 15.562 22.628 1.00 90.75 121 SER A C 1
ATOM 978 O O . SER A 1 121 ? 7.100 16.337 23.452 1.00 90.75 121 SER A O 1
ATOM 980 N N . THR A 1 122 ? 7.356 14.556 22.118 1.00 89.50 122 THR A N 1
ATOM 981 C CA . THR A 1 122 ? 8.764 14.307 22.479 1.00 89.50 122 THR A CA 1
ATOM 982 C C . THR A 1 122 ? 9.703 15.390 21.932 1.00 89.50 122 THR A C 1
ATOM 984 O O . THR A 1 122 ? 10.753 15.654 22.514 1.00 89.50 122 THR A O 1
ATOM 987 N N . ILE A 1 123 ? 9.351 16.007 20.800 1.00 87.25 123 ILE A N 1
ATOM 988 C CA . ILE A 1 123 ? 10.123 17.098 20.184 1.00 87.25 123 ILE A CA 1
ATOM 989 C C . ILE A 1 123 ? 9.796 18.442 20.851 1.00 87.25 123 ILE A C 1
ATOM 991 O O . ILE A 1 123 ? 10.673 19.299 20.979 1.00 87.25 123 ILE A O 1
ATOM 995 N N . ALA A 1 124 ? 8.543 18.638 21.262 1.00 82.75 124 ALA A N 1
ATOM 996 C CA . ALA A 1 124 ? 8.116 19.818 21.995 1.00 82.75 124 ALA A CA 1
ATOM 997 C C . ALA A 1 124 ? 8.744 19.840 23.401 1.00 82.75 124 ALA A C 1
ATOM 999 O O . ALA A 1 124 ? 8.807 18.830 24.091 1.00 82.75 124 ALA A O 1
ATOM 1000 N N . ASN A 1 125 ? 9.227 21.005 23.834 1.00 73.31 125 ASN A N 1
ATOM 1001 C CA . ASN A 1 125 ? 9.715 21.210 25.201 1.00 73.31 125 ASN A CA 1
ATOM 1002 C C . ASN A 1 125 ? 8.617 21.806 26.101 1.00 73.31 125 ASN A C 1
ATOM 1004 O O . ASN A 1 125 ? 7.578 22.249 25.607 1.00 73.31 125 ASN A O 1
ATOM 1008 N N . ASP A 1 126 ? 8.891 21.887 27.407 1.00 71.62 126 ASP A N 1
ATOM 1009 C CA . ASP A 1 126 ? 7.961 22.337 28.461 1.00 71.62 126 ASP A CA 1
ATOM 1010 C C . ASP A 1 126 ? 7.323 23.726 28.233 1.00 71.62 126 ASP A C 1
ATOM 1012 O O . ASP A 1 126 ? 6.327 24.063 28.871 1.00 71.62 126 ASP A O 1
ATOM 1016 N N . ASN A 1 127 ? 7.834 24.527 27.291 1.00 77.62 127 ASN A N 1
ATOM 1017 C CA . ASN A 1 127 ? 7.239 25.814 26.916 1.00 77.62 127 ASN A CA 1
ATOM 1018 C C . ASN A 1 127 ? 5.930 25.684 26.108 1.00 77.62 127 ASN A C 1
ATOM 1020 O O . ASN A 1 127 ? 5.312 26.702 25.811 1.00 77.62 127 ASN A O 1
ATOM 1024 N N . HIS A 1 128 ? 5.505 24.462 25.766 1.00 84.31 128 HIS A N 1
ATOM 1025 C CA . HIS A 1 128 ? 4.320 24.172 24.943 1.00 84.31 128 HIS A CA 1
ATOM 1026 C C . HIS A 1 128 ? 3.240 23.402 25.723 1.00 84.31 128 HIS A C 1
ATOM 1028 O O . HIS A 1 128 ? 2.577 22.510 25.194 1.00 84.31 128 HIS A O 1
ATOM 1034 N N . ALA A 1 129 ? 3.086 23.694 27.019 1.00 84.62 129 ALA A N 1
ATOM 1035 C CA . ALA A 1 129 ? 2.183 22.951 27.901 1.00 84.62 129 ALA A CA 1
ATOM 1036 C C . ALA A 1 129 ? 0.726 22.906 27.394 1.00 84.62 129 ALA A C 1
ATOM 1038 O O . ALA A 1 129 ? 0.061 21.879 27.528 1.00 84.62 129 ALA A O 1
ATOM 1039 N N . ALA A 1 130 ? 0.243 23.988 26.772 1.00 86.69 130 ALA A N 1
ATOM 1040 C CA . ALA A 1 130 ? -1.108 24.048 26.216 1.00 86.69 130 ALA A CA 1
ATOM 1041 C C . ALA A 1 130 ? -1.273 23.121 24.997 1.00 86.69 130 ALA A C 1
ATOM 1043 O O . ALA A 1 130 ? -2.269 22.408 24.884 1.00 86.69 130 ALA A O 1
ATOM 1044 N N . GLU A 1 131 ? -0.294 23.086 24.093 1.00 89.38 131 GLU A N 1
ATOM 1045 C CA . GLU A 1 131 ? -0.285 22.193 22.934 1.00 89.38 131 GLU A CA 1
ATOM 1046 C C . GLU A 1 131 ? -0.178 20.724 23.353 1.00 89.38 131 GLU A C 1
ATOM 1048 O O . GLU A 1 131 ? -0.894 19.876 22.817 1.00 89.38 131 GLU A O 1
ATOM 1053 N N . LEU A 1 132 ? 0.655 20.428 24.355 1.00 89.50 132 LEU A N 1
ATOM 1054 C CA . LEU A 1 132 ? 0.771 19.086 24.928 1.00 89.50 132 LEU A CA 1
ATOM 1055 C C . LEU A 1 132 ? -0.566 18.614 25.521 1.00 89.50 132 LEU A C 1
ATOM 1057 O O . LEU A 1 132 ? -0.979 17.477 25.286 1.00 89.50 132 LEU A O 1
ATOM 1061 N N . GLU A 1 133 ? -1.300 19.492 26.211 1.00 92.31 133 GLU A N 1
ATOM 1062 C CA . GLU A 1 133 ? -2.641 19.175 26.714 1.00 92.31 133 GLU A CA 1
ATOM 1063 C C . GLU A 1 133 ? -3.639 18.902 25.573 1.00 92.31 133 GLU A C 1
ATOM 1065 O O . GLU A 1 133 ? -4.440 17.962 25.651 1.00 92.31 133 GLU A O 1
ATOM 1070 N N . LEU A 1 134 ? -3.580 19.666 24.475 1.00 93.25 134 LEU A N 1
ATOM 1071 C CA . LEU A 1 134 ? -4.406 19.413 23.289 1.00 93.25 134 LEU A CA 1
ATOM 1072 C C . LEU A 1 134 ? -4.116 18.039 22.666 1.00 93.25 134 LEU A C 1
ATOM 1074 O O . LEU A 1 134 ? -5.054 17.351 22.249 1.00 93.25 134 LEU A O 1
ATOM 1078 N N . PHE A 1 135 ? -2.855 17.606 22.636 1.00 94.44 135 PHE A N 1
ATOM 1079 C CA . PHE A 1 135 ? -2.484 16.280 22.139 1.00 94.44 135 PHE A CA 1
ATOM 1080 C C . PHE A 1 135 ? -3.012 15.161 23.040 1.00 94.44 135 PHE A C 1
ATOM 1082 O O . PHE A 1 135 ? -3.594 14.199 22.532 1.00 94.44 135 PHE A O 1
ATOM 1089 N N . GLU A 1 136 ? -2.924 15.303 24.364 1.00 94.44 136 GLU A N 1
ATOM 1090 C CA . GLU A 1 136 ? -3.534 14.346 25.298 1.00 94.44 136 GLU A CA 1
ATOM 1091 C C . GLU A 1 136 ? -5.060 14.281 25.146 1.00 94.44 136 GLU A C 1
ATOM 1093 O O . GLU A 1 136 ? -5.653 13.197 25.116 1.00 94.44 136 GLU A O 1
ATOM 1098 N N . ASN A 1 137 ? -5.720 15.429 24.972 1.00 96.19 137 ASN A N 1
ATOM 1099 C CA . ASN A 1 137 ? -7.156 15.495 24.691 1.00 96.19 137 ASN A CA 1
ATOM 1100 C C . ASN A 1 137 ? -7.520 14.751 23.404 1.00 96.19 137 ASN A C 1
ATOM 1102 O O . ASN A 1 137 ? -8.482 13.977 23.382 1.00 96.19 137 ASN A O 1
ATOM 1106 N N . LYS A 1 138 ? -6.730 14.940 22.344 1.00 96.38 138 LYS A N 1
ATOM 1107 C CA . LYS A 1 138 ? -6.924 14.247 21.071 1.00 96.38 138 LYS A CA 1
ATOM 1108 C C . LYS A 1 138 ? -6.717 12.737 21.206 1.00 96.38 138 LYS A C 1
ATOM 1110 O O . LYS A 1 138 ? -7.550 11.990 20.697 1.00 96.38 138 LYS A O 1
ATOM 1115 N N . LYS A 1 139 ? -5.703 12.277 21.949 1.00 95.94 139 LYS A N 1
ATOM 1116 C CA . LYS A 1 139 ? -5.492 10.844 22.235 1.00 95.94 139 LYS A CA 1
ATOM 1117 C C . LYS A 1 139 ? -6.661 10.230 23.011 1.00 95.94 139 LYS A C 1
ATOM 1119 O O . LYS A 1 139 ? -7.103 9.128 22.684 1.00 95.94 139 LYS A O 1
ATOM 1124 N N . ARG A 1 140 ? -7.221 10.947 23.995 1.00 96.50 140 ARG A N 1
ATOM 1125 C CA . ARG A 1 140 ? -8.433 10.505 24.713 1.00 96.50 140 ARG A CA 1
ATOM 1126 C C . ARG A 1 140 ? -9.634 10.367 23.779 1.00 96.50 140 ARG A C 1
ATOM 1128 O O . ARG A 1 140 ? -10.314 9.342 23.817 1.00 96.50 140 ARG A O 1
ATOM 1135 N N . LEU A 1 141 ? -9.863 11.356 22.912 1.00 96.19 141 LEU A N 1
ATOM 1136 C CA . LEU A 1 141 ? -10.920 11.298 21.898 1.00 96.19 141 LEU A CA 1
ATOM 1137 C C . LEU A 1 141 ? -10.729 10.097 20.963 1.00 96.19 141 LEU A C 1
ATOM 1139 O O . LEU A 1 141 ? -11.662 9.328 20.751 1.00 96.19 141 LEU A O 1
ATOM 1143 N N . ASN A 1 142 ? -9.515 9.905 20.461 1.00 95.06 142 ASN A N 1
ATOM 1144 C CA . ASN A 1 142 ? -9.133 8.786 19.610 1.00 95.06 142 ASN A CA 1
ATOM 1145 C C . ASN A 1 142 ? -9.452 7.423 20.244 1.00 95.06 142 ASN A C 1
ATOM 1147 O O . ASN A 1 142 ? -10.096 6.588 19.611 1.00 95.06 142 ASN A O 1
ATOM 1151 N N . ASN A 1 143 ? -9.088 7.217 21.510 1.00 93.81 143 ASN A N 1
ATOM 1152 C CA . ASN A 1 143 ? -9.387 5.966 22.212 1.00 93.81 143 ASN A CA 1
ATOM 1153 C C . ASN A 1 143 ? -10.897 5.772 22.429 1.00 93.81 143 ASN A C 1
ATOM 1155 O O . ASN A 1 143 ? -11.406 4.678 22.209 1.00 93.81 143 ASN A O 1
ATOM 1159 N N . SER A 1 144 ? -11.640 6.840 22.740 1.00 95.38 144 SER A N 1
ATOM 1160 C CA . SER A 1 144 ? -13.104 6.747 22.869 1.00 95.38 144 SER A CA 1
ATOM 1161 C C . SER A 1 144 ? -13.817 6.386 21.559 1.00 95.38 144 SER A C 1
ATOM 1163 O O . SER A 1 144 ? -14.893 5.789 21.585 1.00 95.38 144 SER A O 1
ATOM 1165 N N . ILE A 1 145 ? -13.226 6.714 20.402 1.00 93.19 145 ILE A N 1
ATOM 1166 C CA . ILE A 1 145 ? -13.745 6.292 19.094 1.00 93.19 145 ILE A CA 1
ATOM 1167 C C . ILE A 1 145 ? -13.609 4.773 18.946 1.00 93.19 145 ILE A C 1
ATOM 1169 O O . ILE A 1 145 ? -14.547 4.141 18.464 1.00 93.19 145 ILE A O 1
ATOM 1173 N N . LEU A 1 146 ? -12.489 4.184 19.379 1.00 93.88 146 LEU A N 1
ATOM 1174 C CA . LEU A 1 146 ? -12.312 2.730 19.352 1.00 93.88 146 LEU A CA 1
ATOM 1175 C C . LEU A 1 146 ? -13.373 2.036 20.211 1.00 93.88 146 LEU A C 1
ATOM 1177 O O . LEU A 1 146 ? -14.082 1.166 19.707 1.00 93.88 146 LEU A O 1
ATOM 1181 N N . ASP A 1 147 ? -13.559 2.501 21.450 1.00 93.50 147 ASP A N 1
ATOM 1182 C CA . ASP A 1 147 ? -14.550 1.948 22.382 1.00 93.50 147 ASP A CA 1
ATOM 1183 C C . ASP A 1 147 ? -15.978 2.048 21.824 1.00 93.50 147 ASP A C 1
ATOM 1185 O O . ASP A 1 147 ? -16.745 1.087 21.859 1.00 93.50 147 ASP A O 1
ATOM 1189 N N . LYS A 1 148 ? -16.334 3.202 21.242 1.00 93.69 148 LYS A N 1
ATOM 1190 C CA . LYS A 1 148 ? -17.658 3.441 20.645 1.00 93.69 148 LYS A CA 1
ATOM 1191 C C . LYS A 1 148 ? -17.976 2.484 19.491 1.00 93.69 148 LYS A C 1
ATOM 1193 O O . LYS A 1 148 ? -19.150 2.219 19.233 1.00 93.69 148 LYS A O 1
ATOM 1198 N N . HIS A 1 149 ? -16.956 2.020 18.776 1.00 90.12 149 HIS A N 1
ATOM 1199 C CA . HIS A 1 149 ? -17.096 1.150 17.611 1.00 90.12 149 HIS A CA 1
ATOM 1200 C C . HIS A 1 149 ? -16.727 -0.314 17.896 1.00 90.12 149 HIS A C 1
ATOM 1202 O O . HIS A 1 149 ? -16.619 -1.085 16.945 1.00 90.12 149 HIS A O 1
ATOM 1208 N N . ASP A 1 150 ? -16.556 -0.694 19.169 1.00 92.19 150 ASP A N 1
ATOM 1209 C CA . ASP A 1 150 ? -16.122 -2.034 19.602 1.00 92.19 150 ASP A CA 1
ATOM 1210 C C . ASP A 1 150 ? -14.826 -2.501 18.905 1.00 92.19 150 ASP A C 1
ATOM 1212 O O . ASP A 1 150 ? -14.629 -3.667 18.553 1.00 92.19 150 ASP A O 1
ATOM 1216 N N . LEU A 1 151 ? -13.919 -1.550 18.661 1.00 93.75 151 LEU A N 1
ATOM 1217 C CA . LEU A 1 151 ? -12.621 -1.804 18.053 1.00 93.75 151 LEU A CA 1
ATOM 1218 C C . LEU A 1 151 ? -11.562 -1.979 19.136 1.00 93.75 151 LEU A C 1
ATOM 1220 O O . LEU A 1 151 ? -11.442 -1.190 20.070 1.00 93.75 151 LEU A O 1
ATOM 1224 N N . LYS A 1 152 ? -10.725 -3.006 18.982 1.00 92.38 152 LYS A N 1
ATOM 1225 C CA . LYS A 1 152 ? -9.614 -3.247 19.907 1.00 92.38 152 LYS A CA 1
ATOM 1226 C C . LYS A 1 152 ? -8.449 -2.324 19.585 1.00 92.38 152 LYS A C 1
ATOM 1228 O O . LYS A 1 152 ? -8.064 -2.192 18.423 1.00 92.38 152 LYS A O 1
ATOM 1233 N N . SER A 1 153 ? -7.843 -1.754 20.623 1.00 90.88 153 SER A N 1
ATOM 1234 C CA . SER A 1 153 ? -6.557 -1.073 20.492 1.00 90.88 153 SER A CA 1
ATOM 1235 C C . SER A 1 153 ? -5.485 -2.044 19.989 1.00 90.88 153 SER A C 1
ATOM 1237 O O . SER A 1 153 ? -5.422 -3.206 20.403 1.00 90.88 153 SER A O 1
ATOM 1239 N N . VAL A 1 154 ? -4.639 -1.554 19.088 1.00 93.12 154 VAL A N 1
ATOM 1240 C CA . VAL A 1 154 ? -3.522 -2.291 18.499 1.00 93.12 154 VAL A CA 1
ATOM 1241 C C . VAL A 1 154 ? -2.225 -1.695 19.042 1.00 93.12 154 VAL A C 1
ATOM 1243 O O . VAL A 1 154 ? -2.072 -0.480 19.101 1.00 93.12 154 VAL A O 1
ATOM 1246 N N . LYS A 1 155 ? -1.293 -2.555 19.473 1.00 87.94 155 LYS A N 1
ATOM 1247 C CA . LYS A 1 155 ? 0.003 -2.126 20.035 1.00 87.94 155 LYS A CA 1
ATOM 1248 C C . LYS A 1 155 ? 1.077 -1.894 18.973 1.00 87.94 155 LYS A C 1
ATOM 1250 O O . LYS A 1 155 ? 2.027 -1.158 19.212 1.00 87.94 155 LYS A O 1
ATOM 1255 N N . SER A 1 156 ? 0.955 -2.576 17.842 1.00 89.75 156 SER A N 1
ATOM 1256 C CA . SER A 1 156 ? 1.890 -2.508 16.724 1.00 89.75 156 SER A CA 1
ATOM 1257 C C . SER A 1 156 ? 1.151 -2.843 15.435 1.00 89.75 156 SER A C 1
ATOM 1259 O O . SER A 1 156 ? 0.348 -3.783 15.462 1.00 89.75 156 SER A O 1
ATOM 1261 N N . PRO A 1 157 ? 1.447 -2.160 14.319 1.00 90.25 157 PRO A N 1
ATOM 1262 C CA . PRO A 1 157 ? 0.814 -2.476 13.050 1.00 90.25 157 PRO A CA 1
ATOM 1263 C C . PRO A 1 157 ? 1.160 -3.902 12.630 1.00 90.25 157 PRO A C 1
ATOM 1265 O O . PRO A 1 157 ? 2.246 -4.419 12.925 1.00 90.25 157 PRO A O 1
ATOM 1268 N N . GLU A 1 158 ? 0.240 -4.545 11.923 1.00 92.38 158 GLU A N 1
ATOM 1269 C CA . GLU A 1 158 ? 0.521 -5.838 11.334 1.00 92.38 158 GLU A CA 1
ATOM 1270 C C . GLU A 1 158 ? 1.644 -5.707 10.296 1.00 92.38 158 GLU A C 1
ATOM 1272 O O . GLU A 1 158 ? 1.622 -4.850 9.409 1.00 92.38 158 GLU A O 1
ATOM 1277 N N . THR A 1 159 ? 2.658 -6.565 10.402 1.00 93.94 159 THR A N 1
ATOM 1278 C CA . THR A 1 159 ? 3.774 -6.523 9.455 1.00 93.94 159 THR A CA 1
ATOM 1279 C C . THR A 1 159 ? 3.318 -6.950 8.061 1.00 93.94 159 THR A C 1
ATOM 1281 O O . THR A 1 159 ? 2.565 -7.910 7.904 1.00 93.94 159 THR A O 1
ATOM 1284 N N . VAL A 1 160 ? 3.864 -6.305 7.027 1.00 94.12 160 VAL A N 1
ATOM 1285 C CA . VAL A 1 160 ? 3.632 -6.651 5.610 1.00 94.12 160 VAL A CA 1
ATOM 1286 C C . VAL A 1 160 ? 3.881 -8.141 5.347 1.00 94.12 160 VAL A C 1
ATOM 1288 O O . VAL A 1 160 ? 3.115 -8.775 4.629 1.00 94.12 160 VAL A O 1
ATOM 1291 N N . LYS A 1 161 ? 4.909 -8.721 5.984 1.00 96.00 161 LYS A N 1
ATOM 1292 C CA . LYS A 1 161 ? 5.203 -10.158 5.920 1.00 96.00 161 LYS A CA 1
ATOM 1293 C C . LYS A 1 161 ? 4.046 -11.008 6.451 1.00 96.00 161 LYS A C 1
ATOM 1295 O O . LYS A 1 161 ? 3.628 -11.941 5.777 1.00 96.00 161 LYS A O 1
ATOM 1300 N N . SER A 1 162 ? 3.531 -10.682 7.639 1.00 95.56 162 SER A N 1
ATOM 1301 C CA . SER A 1 162 ? 2.423 -11.423 8.256 1.00 95.56 162 SER A CA 1
ATOM 1302 C C . SER A 1 162 ? 1.150 -11.334 7.413 1.00 95.56 162 SER A C 1
ATOM 1304 O O . SER A 1 162 ? 0.477 -12.344 7.213 1.00 95.56 162 SER A O 1
ATOM 1306 N N . ILE A 1 163 ? 0.878 -10.166 6.826 1.00 96.44 163 ILE A N 1
ATOM 1307 C CA . ILE A 1 163 ? -0.245 -9.986 5.901 1.00 96.44 163 ILE A CA 1
ATOM 1308 C C . ILE A 1 163 ? -0.047 -10.854 4.656 1.00 96.44 163 ILE A C 1
ATOM 1310 O O . ILE A 1 163 ? -0.964 -11.571 4.261 1.00 96.44 163 ILE A O 1
ATOM 1314 N N . ALA A 1 164 ? 1.151 -10.827 4.059 1.00 96.44 164 ALA A N 1
ATOM 1315 C CA . ALA A 1 164 ? 1.490 -11.638 2.893 1.00 96.44 164 ALA A CA 1
ATOM 1316 C C . ALA A 1 164 ? 1.304 -13.140 3.169 1.00 96.44 164 ALA A C 1
ATOM 1318 O O . ALA A 1 164 ? 0.724 -13.841 2.345 1.00 96.44 164 ALA A O 1
ATOM 1319 N N . GLU A 1 165 ? 1.708 -13.626 4.346 1.00 96.19 165 GLU A N 1
ATOM 1320 C CA . GLU A 1 165 ? 1.457 -15.005 4.789 1.00 96.19 165 GLU A CA 1
ATOM 1321 C C . GLU A 1 165 ? -0.043 -15.322 4.842 1.00 96.19 165 GLU A C 1
ATOM 1323 O O . GLU A 1 165 ? -0.483 -16.314 4.258 1.00 96.19 165 GLU A O 1
ATOM 1328 N N . LYS A 1 166 ? -0.855 -14.453 5.459 1.00 94.94 166 LYS A N 1
ATOM 1329 C CA . LYS A 1 166 ? -2.315 -14.640 5.560 1.00 94.94 166 LYS A CA 1
ATOM 1330 C C . LYS A 1 166 ? -3.014 -14.690 4.200 1.00 94.94 166 LYS A C 1
ATOM 1332 O O . LYS A 1 166 ? -4.017 -15.400 4.055 1.00 94.94 166 LYS A O 1
ATOM 1337 N N . VAL A 1 167 ? -2.525 -13.939 3.213 1.00 95.38 167 VAL A N 1
ATOM 1338 C CA . VAL A 1 167 ? -3.129 -13.869 1.870 1.00 95.38 167 VAL A CA 1
ATOM 1339 C C . VAL A 1 167 ? -2.477 -14.807 0.849 1.00 95.38 167 VAL A C 1
ATOM 1341 O O . VAL A 1 167 ? -2.928 -14.834 -0.292 1.00 95.38 167 VAL A O 1
ATOM 1344 N N . GLY A 1 168 ? -1.484 -15.608 1.253 1.00 94.94 168 GLY A N 1
ATOM 1345 C CA . GLY A 1 168 ? -0.826 -16.596 0.388 1.00 94.94 168 GLY A CA 1
ATOM 1346 C C . GLY A 1 168 ? 0.215 -16.016 -0.578 1.00 94.94 168 GLY A C 1
ATOM 1347 O O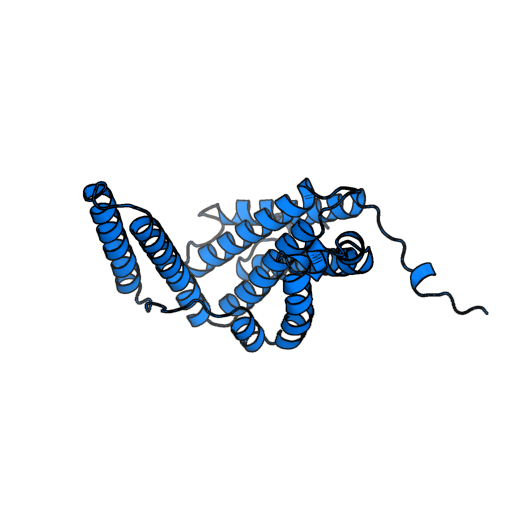 . GLY A 1 168 ? 0.493 -16.627 -1.600 1.00 94.94 168 GLY A O 1
ATOM 1348 N N . GLU A 1 169 ? 0.792 -14.855 -0.265 1.00 95.00 169 GLU A N 1
ATOM 1349 C CA . GLU A 1 169 ? 1.736 -14.100 -1.111 1.00 95.00 169 GLU A CA 1
ATOM 1350 C C . GLU A 1 169 ? 3.144 -14.007 -0.481 1.00 95.00 169 GLU A C 1
ATOM 1352 O O . GLU A 1 169 ? 3.914 -13.091 -0.771 1.00 95.00 169 GLU A O 1
ATOM 1357 N N . LEU A 1 170 ? 3.501 -14.934 0.422 1.00 95.44 170 LEU A N 1
ATOM 1358 C CA . LEU A 1 170 ? 4.788 -14.899 1.134 1.00 95.44 170 LEU A CA 1
ATOM 1359 C C . LEU A 1 170 ? 5.993 -14.988 0.180 1.00 95.44 170 LEU A C 1
ATOM 1361 O O . LEU A 1 170 ? 6.993 -14.306 0.401 1.00 95.44 170 LEU A O 1
ATOM 1365 N N . GLU A 1 171 ? 5.917 -15.818 -0.862 1.00 93.50 171 GLU A N 1
ATOM 1366 C CA . GLU A 1 171 ? 7.014 -15.988 -1.826 1.00 93.50 171 GLU A CA 1
ATOM 1367 C C . GLU A 1 171 ? 7.270 -14.701 -2.618 1.00 93.50 171 GLU A C 1
ATOM 1369 O O . GLU A 1 171 ? 8.404 -14.220 -2.681 1.00 93.50 171 GLU A O 1
ATOM 1374 N N . GLU A 1 172 ? 6.200 -14.101 -3.143 1.00 92.38 172 GLU A N 1
ATOM 1375 C CA . GLU A 1 172 ? 6.242 -12.829 -3.865 1.00 92.38 172 GLU A CA 1
ATOM 1376 C C . GLU A 1 172 ? 6.773 -11.704 -2.958 1.00 92.38 172 GLU A C 1
ATOM 1378 O O . GLU A 1 172 ? 7.681 -10.956 -3.339 1.00 92.38 172 GLU A O 1
ATOM 1383 N N . TYR A 1 173 ? 6.283 -11.635 -1.712 1.00 94.81 173 TYR A N 1
ATOM 1384 C CA . TYR A 1 173 ? 6.799 -10.718 -0.695 1.00 94.81 173 TYR A CA 1
ATOM 1385 C C . TYR A 1 173 ? 8.301 -10.914 -0.470 1.00 94.81 173 TYR A C 1
ATOM 1387 O O . TYR A 1 173 ? 9.056 -9.943 -0.485 1.00 94.81 173 TYR A O 1
ATOM 1395 N N . ALA A 1 174 ? 8.763 -12.152 -0.278 1.00 93.25 174 ALA A N 1
ATOM 1396 C CA . ALA A 1 174 ? 10.167 -12.433 0.007 1.00 93.25 174 ALA A CA 1
ATOM 1397 C C . ALA A 1 174 ? 11.093 -12.031 -1.154 1.00 93.25 174 ALA A C 1
ATOM 1399 O O . ALA A 1 174 ? 12.215 -11.568 -0.911 1.00 93.25 174 ALA A O 1
ATOM 1400 N N . ALA A 1 175 ? 10.625 -12.181 -2.397 1.00 88.75 175 ALA A N 1
ATOM 1401 C CA . ALA A 1 175 ? 11.348 -11.760 -3.590 1.00 88.75 175 ALA A CA 1
ATOM 1402 C C . ALA A 1 175 ? 11.451 -10.227 -3.680 1.00 88.75 175 ALA A C 1
ATOM 1404 O O . ALA A 1 175 ? 12.554 -9.682 -3.786 1.00 88.75 175 ALA A O 1
ATOM 1405 N N . LEU A 1 176 ? 10.323 -9.520 -3.573 1.00 92.44 176 LEU A N 1
ATOM 1406 C CA . LEU A 1 176 ? 10.277 -8.067 -3.743 1.00 92.44 176 LEU A CA 1
ATOM 1407 C C . LEU A 1 176 ? 10.823 -7.288 -2.548 1.00 92.44 176 LEU A C 1
ATOM 1409 O O . LEU A 1 176 ? 11.474 -6.260 -2.726 1.00 92.44 176 LEU A O 1
ATOM 1413 N N . PHE A 1 177 ? 10.626 -7.775 -1.324 1.00 91.75 177 PHE A N 1
ATOM 1414 C CA . PHE A 1 177 ? 11.065 -7.080 -0.116 1.00 91.75 177 PHE A CA 1
ATOM 1415 C C . PHE A 1 177 ? 12.582 -6.869 -0.084 1.00 91.75 177 PHE A C 1
ATOM 1417 O O . PHE A 1 177 ? 13.058 -5.804 0.321 1.00 91.75 177 PHE A O 1
ATOM 1424 N N . LYS A 1 178 ? 13.360 -7.853 -0.556 1.00 90.31 178 LYS A N 1
ATOM 1425 C CA . LYS A 1 178 ? 14.818 -7.711 -0.691 1.00 90.31 178 LYS A CA 1
ATOM 1426 C C . LYS A 1 178 ? 15.176 -6.620 -1.694 1.00 90.31 178 LYS A C 1
ATOM 1428 O O . LYS A 1 178 ? 16.062 -5.817 -1.407 1.00 90.31 178 LYS A O 1
ATOM 1433 N N . LEU A 1 179 ? 14.474 -6.575 -2.826 1.00 92.75 179 LEU A N 1
ATOM 1434 C CA . LEU A 1 179 ? 14.677 -5.567 -3.862 1.00 92.75 179 LEU A CA 1
ATOM 1435 C C . LEU A 1 179 ? 14.377 -4.165 -3.317 1.00 92.75 179 LEU A C 1
ATOM 1437 O O . LEU A 1 179 ? 15.246 -3.295 -3.357 1.00 92.75 179 LEU A O 1
ATOM 1441 N N . PHE A 1 180 ? 13.208 -3.971 -2.699 1.00 94.38 180 PHE A N 1
ATOM 1442 C CA . PHE A 1 180 ? 12.841 -2.702 -2.069 1.00 94.38 180 PHE A CA 1
ATOM 1443 C C . PHE A 1 180 ? 13.858 -2.285 -1.008 1.00 94.38 180 PHE A C 1
ATOM 1445 O O . PHE A 1 180 ? 14.313 -1.147 -1.006 1.00 94.38 180 PHE A O 1
ATOM 1452 N N . SER A 1 181 ? 14.296 -3.214 -0.158 1.00 92.88 181 SER A N 1
ATOM 1453 C CA . SER A 1 181 ? 15.264 -2.911 0.900 1.00 92.88 181 SER A CA 1
ATOM 1454 C C . SER A 1 181 ? 16.598 -2.380 0.364 1.00 92.88 181 SER A C 1
ATOM 1456 O O . SER A 1 181 ? 17.258 -1.603 1.050 1.00 92.88 181 SER A O 1
ATOM 1458 N N . LYS A 1 182 ? 17.018 -2.805 -0.837 1.00 95.19 182 LYS A N 1
ATOM 1459 C CA . LYS A 1 182 ? 18.278 -2.372 -1.465 1.00 95.19 182 LYS A CA 1
ATOM 1460 C C . LYS A 1 182 ? 18.135 -1.138 -2.345 1.00 95.19 182 LYS A C 1
ATOM 1462 O O . LYS A 1 182 ? 19.107 -0.399 -2.441 1.00 95.19 182 LYS A O 1
ATOM 1467 N N . LEU A 1 183 ? 16.970 -0.929 -2.957 1.00 96.31 183 LEU A N 1
ATOM 1468 C CA . LEU A 1 183 ? 16.734 0.161 -3.908 1.00 96.31 183 LEU A CA 1
ATOM 1469 C C . LEU A 1 183 ? 16.034 1.384 -3.300 1.00 96.31 183 LEU A C 1
ATOM 1471 O O . LEU A 1 183 ? 16.016 2.425 -3.936 1.00 96.31 183 LEU A O 1
ATOM 1475 N N . LEU A 1 184 ? 15.461 1.273 -2.097 1.00 93.94 184 LEU A N 1
ATOM 1476 C CA . LEU A 1 184 ? 14.723 2.360 -1.439 1.00 93.94 184 LEU A CA 1
ATOM 1477 C C . LEU A 1 184 ? 15.511 3.009 -0.297 1.00 93.94 184 LEU A C 1
ATOM 1479 O O . LEU A 1 184 ? 15.476 4.222 -0.120 1.00 93.94 184 LEU A O 1
ATOM 1483 N N . HIS A 1 185 ? 16.191 2.204 0.519 1.00 93.19 185 HIS A N 1
ATOM 1484 C CA . HIS A 1 185 ? 16.957 2.711 1.657 1.00 93.19 185 HIS A CA 1
ATOM 1485 C C . HIS A 1 185 ? 18.352 3.171 1.216 1.00 93.19 185 HIS A C 1
ATOM 1487 O O . HIS A 1 185 ? 18.888 2.598 0.262 1.00 93.19 185 HIS A O 1
ATOM 1493 N N . PRO A 1 186 ? 18.989 4.120 1.937 1.00 93.44 186 PRO A N 1
ATOM 1494 C CA . PRO A 1 186 ? 20.358 4.573 1.671 1.00 93.44 186 PRO A CA 1
ATOM 1495 C C . PRO A 1 186 ? 21.384 3.494 2.062 1.00 93.44 186 PRO A C 1
ATOM 1497 O O . PRO A 1 186 ? 22.222 3.661 2.945 1.00 93.44 186 PRO A O 1
ATOM 1500 N N . THR A 1 187 ? 21.281 2.325 1.435 1.00 96.00 187 THR A N 1
ATOM 1501 C CA . THR A 1 187 ? 22.184 1.202 1.645 1.00 96.00 187 THR A CA 1
ATOM 1502 C C . THR A 1 187 ? 23.503 1.460 0.938 1.00 96.00 187 THR A C 1
ATOM 1504 O O . THR A 1 187 ? 23.5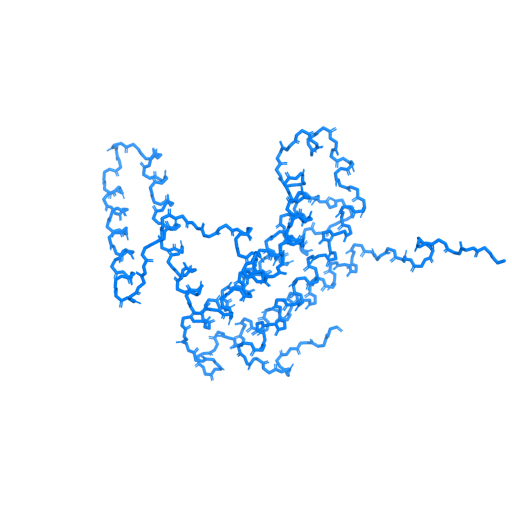50 2.150 -0.078 1.00 96.00 187 THR A O 1
ATOM 1507 N N . SER A 1 188 ? 24.575 0.822 1.414 1.00 96.69 188 SER A N 1
ATOM 1508 C CA . SER A 1 188 ? 25.877 0.885 0.738 1.00 96.69 188 SER A CA 1
ATOM 1509 C C . SER A 1 188 ? 25.787 0.523 -0.754 1.00 96.69 188 SER A C 1
ATOM 1511 O O . SER A 1 188 ? 26.474 1.134 -1.565 1.00 96.69 188 SER A O 1
ATOM 1513 N N . TYR A 1 189 ? 24.896 -0.403 -1.133 1.00 95.62 189 TYR A N 1
ATOM 1514 C CA . TYR A 1 189 ? 24.659 -0.758 -2.534 1.00 95.62 189 TYR A CA 1
ATOM 1515 C C . TYR A 1 189 ? 24.066 0.403 -3.345 1.00 95.62 189 TYR A C 1
ATOM 1517 O O . TYR A 1 189 ? 24.612 0.749 -4.388 1.00 95.62 189 TYR A O 1
ATOM 1525 N N . LEU A 1 190 ? 22.993 1.037 -2.858 1.00 96.12 190 LEU A N 1
ATOM 1526 C CA . LEU A 1 190 ? 22.359 2.158 -3.560 1.00 96.12 190 LEU A CA 1
ATOM 1527 C C . LEU A 1 190 ? 23.300 3.364 -3.672 1.00 96.12 190 LEU A C 1
ATOM 1529 O O . LEU A 1 190 ? 23.402 3.964 -4.737 1.00 96.12 190 LEU A O 1
ATOM 1533 N N . ILE A 1 191 ? 24.014 3.686 -2.590 1.00 96.44 191 ILE A N 1
ATOM 1534 C CA . ILE A 1 191 ? 24.886 4.866 -2.523 1.00 96.44 191 ILE A CA 1
ATOM 1535 C C . ILE A 1 191 ? 26.157 4.683 -3.361 1.00 96.44 191 ILE A C 1
ATOM 1537 O O . ILE A 1 191 ? 26.508 5.561 -4.141 1.00 96.44 191 ILE A O 1
ATOM 1541 N N . ASN A 1 192 ? 26.844 3.543 -3.237 1.00 97.12 192 ASN A N 1
ATOM 1542 C CA . ASN A 1 192 ? 28.133 3.330 -3.909 1.00 97.12 192 ASN A CA 1
ATOM 1543 C C . ASN A 1 192 ? 28.001 2.704 -5.306 1.00 97.12 192 ASN A C 1
ATOM 1545 O O . ASN A 1 192 ? 28.988 2.588 -6.028 1.00 97.12 192 ASN A O 1
ATOM 1549 N N . SER A 1 193 ? 26.815 2.238 -5.697 1.00 95.00 193 SER A N 1
ATOM 1550 C CA . SER A 1 193 ? 26.585 1.574 -6.987 1.00 95.00 193 SER A CA 1
ATOM 1551 C C . SER A 1 193 ? 25.262 2.001 -7.619 1.00 95.00 193 SER A C 1
ATOM 1553 O O . SER A 1 193 ? 24.539 1.177 -8.175 1.00 95.00 193 SER A O 1
ATOM 1555 N N . HIS A 1 194 ? 24.960 3.301 -7.562 1.00 92.44 194 HIS A N 1
ATOM 1556 C CA . HIS A 1 194 ? 23.693 3.868 -8.030 1.00 92.44 194 HIS A CA 1
ATOM 1557 C C . HIS A 1 194 ? 23.348 3.498 -9.483 1.00 92.44 194 HIS A C 1
ATOM 1559 O O . HIS A 1 194 ? 22.215 3.124 -9.769 1.00 92.44 194 HIS A O 1
ATOM 1565 N N . SER A 1 195 ? 24.319 3.525 -10.404 1.00 91.88 195 SER A N 1
ATOM 1566 C CA . SER A 1 195 ? 24.102 3.129 -11.806 1.00 91.88 195 SER A CA 1
ATOM 1567 C C . SER A 1 195 ? 23.720 1.653 -11.955 1.00 91.88 195 SER A C 1
ATOM 1569 O O . SER A 1 195 ? 22.851 1.311 -12.753 1.00 91.88 195 SER A O 1
ATOM 1571 N N . THR A 1 196 ? 24.330 0.774 -11.159 1.00 94.75 196 THR A N 1
ATOM 1572 C CA . THR A 1 196 ? 23.990 -0.654 -11.113 1.00 94.75 196 THR A CA 1
ATOM 1573 C C . THR A 1 196 ? 22.627 -0.875 -10.461 1.00 94.75 196 THR A C 1
ATOM 1575 O O . THR A 1 196 ? 21.861 -1.721 -10.915 1.00 94.75 196 THR A O 1
ATOM 1578 N N . ALA A 1 197 ? 22.306 -0.116 -9.412 1.00 94.56 197 ALA A N 1
ATOM 1579 C CA . ALA A 1 197 ? 21.006 -0.163 -8.755 1.00 94.56 197 ALA A CA 1
ATOM 1580 C C . ALA A 1 197 ? 19.886 0.263 -9.719 1.00 94.56 197 ALA A C 1
ATOM 1582 O O . ALA A 1 197 ? 18.882 -0.438 -9.831 1.00 94.56 197 ALA A O 1
ATOM 1583 N N . GLY A 1 198 ? 20.096 1.343 -10.473 1.00 93.88 198 GLY A N 1
ATOM 1584 C CA . GLY A 1 198 ? 19.199 1.847 -11.514 1.00 93.88 198 GLY A CA 1
ATOM 1585 C C . GLY A 1 198 ? 19.322 1.146 -12.865 1.00 93.88 198 GLY A C 1
ATOM 1586 O O . GLY A 1 198 ? 19.000 1.743 -13.886 1.00 93.88 198 GLY A O 1
ATOM 1587 N N . CYS A 1 199 ? 19.812 -0.095 -12.913 1.00 93.56 199 CYS A N 1
ATOM 1588 C CA . CYS A 1 199 ? 19.893 -0.825 -14.170 1.00 93.56 199 CYS A CA 1
ATOM 1589 C C . CYS A 1 199 ? 18.498 -1.152 -14.733 1.00 93.56 199 CYS A C 1
ATOM 1591 O O . CYS A 1 199 ? 17.502 -1.255 -14.009 1.00 93.56 199 CYS A O 1
ATOM 1593 N N . ILE A 1 200 ? 18.452 -1.394 -16.044 1.00 91.44 200 ILE A N 1
ATOM 1594 C CA . ILE A 1 200 ? 17.206 -1.658 -16.770 1.00 91.44 200 ILE A CA 1
ATOM 1595 C C . ILE A 1 200 ? 16.441 -2.882 -16.240 1.00 91.44 200 ILE A C 1
ATOM 1597 O O . ILE A 1 200 ? 15.215 -2.908 -16.294 1.00 91.44 200 ILE A O 1
ATOM 1601 N N . ASP A 1 201 ? 17.136 -3.882 -15.695 1.00 92.31 201 ASP A N 1
ATOM 1602 C CA . ASP A 1 201 ? 16.503 -5.091 -15.161 1.00 92.31 201 ASP A CA 1
ATOM 1603 C C . ASP A 1 201 ? 15.724 -4.790 -13.875 1.00 92.31 201 ASP A C 1
ATOM 1605 O O . ASP A 1 201 ? 14.552 -5.157 -13.762 1.00 92.31 201 ASP A O 1
ATOM 1609 N N . ASN A 1 202 ? 16.330 -4.047 -12.941 1.00 95.12 202 ASN A N 1
ATOM 1610 C CA . ASN A 1 202 ? 15.655 -3.601 -11.721 1.00 95.12 202 ASN A CA 1
ATOM 1611 C C . ASN A 1 202 ? 14.468 -2.698 -12.057 1.00 95.12 202 ASN A C 1
ATOM 1613 O O . ASN A 1 202 ? 13.372 -2.893 -11.530 1.00 95.12 202 ASN A O 1
ATOM 1617 N N . PHE A 1 203 ? 14.665 -1.757 -12.980 1.00 95.12 203 PHE A N 1
ATOM 1618 C CA . PHE A 1 203 ? 13.593 -0.902 -13.474 1.00 95.12 203 PHE A CA 1
ATOM 1619 C C . PHE A 1 203 ? 12.421 -1.714 -14.044 1.00 95.12 203 PHE A C 1
ATOM 1621 O O . PHE A 1 203 ? 11.277 -1.512 -13.637 1.00 95.12 203 PHE A O 1
ATOM 1628 N N . ASN A 1 204 ? 12.693 -2.672 -14.935 1.00 93.69 204 ASN A N 1
ATOM 1629 C CA . ASN A 1 204 ? 11.655 -3.488 -15.566 1.00 93.69 204 ASN A CA 1
ATOM 1630 C C . ASN A 1 204 ? 10.886 -4.330 -14.547 1.00 93.69 204 ASN A C 1
ATOM 1632 O O . ASN A 1 204 ? 9.659 -4.376 -14.611 1.00 93.69 204 ASN A O 1
ATOM 1636 N N . ILE A 1 205 ? 11.581 -4.966 -13.596 1.00 94.88 205 ILE A N 1
ATOM 1637 C CA . ILE A 1 205 ? 10.931 -5.739 -12.527 1.00 94.88 205 ILE A CA 1
ATOM 1638 C C . ILE A 1 205 ? 9.965 -4.843 -11.752 1.00 94.88 205 ILE A C 1
ATOM 1640 O O . ILE A 1 205 ? 8.814 -5.226 -11.537 1.00 94.88 205 ILE A O 1
ATOM 1644 N N . LEU A 1 206 ? 10.401 -3.639 -11.375 1.00 96.75 206 LEU A N 1
ATOM 1645 C CA . LEU A 1 206 ? 9.575 -2.707 -10.614 1.00 96.75 206 LEU A CA 1
ATOM 1646 C C . LEU A 1 206 ? 8.379 -2.196 -11.426 1.00 96.75 206 LEU A C 1
ATOM 1648 O O . LEU A 1 206 ? 7.253 -2.251 -10.944 1.00 96.75 206 LEU A O 1
ATOM 1652 N N . ILE A 1 207 ? 8.582 -1.770 -12.673 1.00 96.31 207 ILE A N 1
ATOM 1653 C CA . ILE A 1 207 ? 7.509 -1.242 -13.528 1.00 96.31 207 ILE A CA 1
ATOM 1654 C C . ILE A 1 207 ? 6.476 -2.307 -13.899 1.00 96.31 207 ILE A C 1
ATOM 1656 O O . ILE A 1 207 ? 5.275 -2.018 -13.927 1.00 96.31 207 ILE A O 1
ATOM 1660 N N . VAL A 1 208 ? 6.912 -3.536 -14.176 1.00 95.38 208 VAL A N 1
ATOM 1661 C CA . VAL A 1 208 ? 5.995 -4.658 -14.414 1.00 95.38 208 VAL A CA 1
ATOM 1662 C C . VAL A 1 208 ? 5.212 -4.966 -13.141 1.00 95.38 208 VAL A C 1
ATOM 1664 O O . VAL A 1 208 ? 3.991 -5.104 -13.201 1.00 95.38 208 VAL A O 1
ATOM 1667 N N . SER A 1 209 ? 5.882 -4.999 -11.987 1.00 96.62 209 SER A N 1
ATOM 1668 C CA . SER A 1 209 ? 5.238 -5.239 -10.690 1.00 96.62 209 SER A CA 1
ATOM 1669 C C . SER A 1 209 ? 4.217 -4.151 -10.350 1.00 96.62 209 SER A C 1
ATOM 1671 O O . SER A 1 209 ? 3.080 -4.461 -10.001 1.00 96.62 209 SER A O 1
ATOM 1673 N N . ALA A 1 210 ? 4.571 -2.875 -10.525 1.00 97.50 210 ALA A N 1
ATOM 1674 C CA . ALA A 1 210 ? 3.684 -1.745 -10.272 1.00 97.50 210 ALA A CA 1
ATOM 1675 C C . ALA A 1 210 ? 2.404 -1.834 -11.112 1.00 97.50 210 ALA A C 1
ATOM 1677 O O . ALA A 1 210 ? 1.310 -1.699 -10.570 1.00 97.50 210 ALA A O 1
ATOM 1678 N N . GLN A 1 211 ? 2.521 -2.118 -12.414 1.00 96.75 211 GLN A N 1
ATOM 1679 C CA . GLN A 1 211 ? 1.362 -2.278 -13.299 1.00 96.75 211 GLN A CA 1
ATOM 1680 C C . GLN A 1 211 ? 0.535 -3.521 -12.948 1.00 96.75 211 GLN A C 1
ATOM 1682 O O . GLN A 1 211 ? -0.687 -3.418 -12.847 1.00 96.75 211 GLN A O 1
ATOM 1687 N N . LYS A 1 212 ? 1.185 -4.670 -12.702 1.00 96.38 212 LYS A N 1
ATOM 1688 C CA . LYS A 1 212 ? 0.533 -5.926 -12.286 1.00 96.38 212 LYS A CA 1
ATOM 1689 C C . LYS A 1 212 ? -0.329 -5.706 -11.045 1.00 96.38 212 LYS A C 1
ATOM 1691 O O . LYS A 1 212 ? -1.516 -6.024 -11.057 1.00 96.38 212 LYS A O 1
ATOM 1696 N N . TYR A 1 213 ? 0.251 -5.147 -9.985 1.00 97.81 213 TYR A N 1
ATOM 1697 C CA . TYR A 1 213 ? -0.469 -4.952 -8.729 1.00 97.81 213 TYR A CA 1
ATOM 1698 C C . TYR A 1 213 ? -1.493 -3.833 -8.813 1.00 97.81 213 TYR A C 1
ATOM 1700 O O . TYR A 1 213 ? -2.556 -3.969 -8.220 1.00 97.81 213 TYR A O 1
ATOM 1708 N N . ALA A 1 214 ? -1.224 -2.761 -9.560 1.00 97.94 214 ALA A N 1
ATOM 1709 C CA . ALA A 1 214 ? -2.213 -1.714 -9.776 1.00 97.94 214 ALA A CA 1
ATOM 1710 C C . ALA A 1 214 ? -3.447 -2.246 -10.516 1.00 97.94 214 ALA A C 1
ATOM 1712 O O . ALA A 1 214 ? -4.562 -1.865 -10.165 1.00 97.94 214 ALA A O 1
ATOM 1713 N N . PHE A 1 215 ? -3.268 -3.135 -11.495 1.00 96.62 215 PHE A N 1
ATOM 1714 C CA . PHE A 1 215 ? -4.376 -3.769 -12.205 1.00 96.62 215 PHE A CA 1
ATOM 1715 C C . PHE A 1 215 ? -5.137 -4.766 -11.318 1.00 96.62 215 PHE A C 1
ATOM 1717 O O . PHE A 1 215 ? -6.353 -4.659 -11.190 1.00 96.62 215 PHE A O 1
ATOM 1724 N N . ASP A 1 216 ? -4.443 -5.685 -10.636 1.00 96.81 216 ASP A N 1
ATOM 1725 C CA . ASP A 1 216 ? -5.095 -6.647 -9.729 1.00 96.81 216 ASP A CA 1
ATOM 1726 C C . ASP A 1 216 ? -5.835 -5.943 -8.578 1.00 96.81 216 ASP A C 1
ATOM 1728 O O . ASP A 1 216 ? -6.958 -6.310 -8.235 1.00 96.81 216 ASP A O 1
ATOM 1732 N N . LEU A 1 217 ? -5.237 -4.890 -8.011 1.00 97.69 217 LEU A N 1
ATOM 1733 C CA . LEU A 1 217 ? -5.868 -4.065 -6.981 1.00 97.69 217 LEU A CA 1
ATOM 1734 C C . LEU A 1 217 ? -7.122 -3.380 -7.539 1.00 97.69 217 LEU A C 1
ATOM 1736 O O . LEU A 1 217 ? -8.153 -3.362 -6.869 1.00 97.69 217 LEU A O 1
ATOM 1740 N N . PHE A 1 218 ? -7.057 -2.864 -8.769 1.00 97.62 218 PHE A N 1
ATOM 1741 C CA . PHE A 1 218 ? -8.177 -2.187 -9.414 1.00 97.62 218 PHE A CA 1
ATOM 1742 C C . PHE A 1 218 ? -9.362 -3.132 -9.616 1.00 97.62 218 PHE A C 1
ATOM 1744 O O . PHE A 1 218 ? -10.468 -2.805 -9.192 1.00 97.62 218 PHE A O 1
ATOM 1751 N N . GLU A 1 219 ? -9.132 -4.311 -10.196 1.00 96.56 219 GLU A N 1
ATOM 1752 C CA . GLU A 1 219 ? -10.193 -5.293 -10.444 1.00 96.56 219 GLU A CA 1
ATOM 1753 C C . GLU A 1 219 ? -10.853 -5.759 -9.145 1.00 96.56 219 GLU A C 1
ATOM 1755 O O . GLU A 1 219 ? -12.077 -5.846 -9.056 1.00 96.56 219 GLU A O 1
ATOM 1760 N N . ARG A 1 220 ? -10.058 -5.986 -8.094 1.00 97.62 220 ARG A N 1
ATOM 1761 C CA . ARG A 1 220 ? -10.587 -6.331 -6.769 1.00 97.62 220 ARG A CA 1
ATOM 1762 C C . ARG A 1 220 ? -11.433 -5.208 -6.190 1.00 97.62 220 ARG A C 1
ATOM 1764 O O . ARG A 1 220 ? -12.540 -5.470 -5.738 1.00 97.62 220 ARG A O 1
ATOM 1771 N N . LEU A 1 221 ? -10.943 -3.968 -6.221 1.00 97.81 221 LEU A N 1
ATOM 1772 C CA . LEU A 1 221 ? -11.714 -2.821 -5.746 1.00 97.81 221 LEU A CA 1
ATOM 1773 C C . LEU A 1 221 ? -13.013 -2.653 -6.529 1.00 97.81 221 LEU A C 1
ATOM 1775 O O . LEU A 1 221 ? -14.051 -2.451 -5.911 1.00 97.81 221 LEU A O 1
ATOM 1779 N N . ARG A 1 222 ? -12.964 -2.743 -7.862 1.00 96.38 222 ARG A N 1
ATOM 1780 C CA . ARG A 1 222 ? -14.137 -2.646 -8.741 1.00 96.38 222 ARG A CA 1
ATOM 1781 C C . ARG A 1 222 ? -15.200 -3.663 -8.336 1.00 96.38 222 ARG A C 1
ATOM 1783 O O . ARG A 1 222 ? -16.348 -3.276 -8.136 1.00 96.38 222 ARG A O 1
ATOM 1790 N N . ASN A 1 223 ? -14.796 -4.920 -8.161 1.00 96.38 223 ASN A N 1
ATOM 1791 C CA . ASN A 1 223 ? -15.691 -6.003 -7.765 1.00 96.38 223 ASN A CA 1
ATOM 1792 C C . ASN A 1 223 ? -16.265 -5.784 -6.357 1.00 96.38 223 ASN A C 1
ATOM 1794 O O . ASN A 1 223 ? -17.476 -5.821 -6.178 1.00 96.38 223 ASN A O 1
ATOM 1798 N N . GLU A 1 224 ? -15.419 -5.495 -5.367 1.00 96.50 224 GLU A N 1
ATOM 1799 C CA . GLU A 1 224 ? -15.849 -5.323 -3.971 1.00 96.50 224 GLU A CA 1
ATOM 1800 C C . GLU A 1 224 ? -16.733 -4.088 -3.755 1.00 96.50 224 GLU A C 1
ATOM 1802 O O . GLU A 1 224 ? -17.595 -4.082 -2.880 1.00 96.50 224 GLU A O 1
ATOM 1807 N N . LEU A 1 225 ? -16.524 -3.038 -4.551 1.00 95.81 225 LEU A N 1
ATOM 1808 C CA . LEU A 1 225 ? -17.301 -1.798 -4.511 1.00 95.81 225 LEU A CA 1
ATOM 1809 C C . LEU A 1 225 ? -18.475 -1.804 -5.501 1.00 95.81 225 LEU A C 1
ATOM 1811 O O . LEU A 1 225 ? -19.185 -0.805 -5.591 1.00 95.81 225 LEU A O 1
ATOM 1815 N N . ASN A 1 226 ? -18.688 -2.908 -6.227 1.00 94.62 226 ASN A N 1
ATOM 1816 C CA . ASN A 1 226 ? -19.724 -3.064 -7.251 1.00 94.62 226 ASN A CA 1
ATOM 1817 C C . ASN A 1 226 ? -19.745 -1.912 -8.271 1.00 94.62 226 ASN A C 1
ATOM 1819 O O . ASN A 1 226 ? -20.811 -1.414 -8.637 1.00 94.62 226 ASN A O 1
ATOM 1823 N N . VAL A 1 227 ? -18.569 -1.456 -8.713 1.00 94.44 227 VAL A N 1
ATOM 1824 C CA . VAL A 1 227 ? -18.462 -0.363 -9.688 1.00 94.44 227 VAL A CA 1
ATOM 1825 C C . VAL A 1 227 ? -18.748 -0.904 -11.093 1.00 94.44 227 VAL A C 1
ATOM 1827 O O . VAL A 1 227 ? -18.021 -1.788 -11.549 1.00 94.44 227 VAL A O 1
ATOM 1830 N N . PRO A 1 228 ? -19.770 -0.383 -11.797 1.00 92.50 228 PRO A N 1
ATOM 1831 C CA . PRO A 1 228 ? -20.124 -0.843 -13.136 1.00 92.50 228 PRO A CA 1
ATOM 1832 C C . PRO A 1 228 ? -19.027 -0.599 -14.184 1.00 92.50 228 PRO A C 1
ATOM 1834 O O . PRO A 1 228 ? -18.276 0.374 -14.109 1.00 92.50 228 PRO A O 1
ATOM 1837 N N . GLU A 1 229 ? -18.963 -1.463 -15.200 1.00 89.81 229 GLU A N 1
ATOM 1838 C CA . GLU A 1 229 ? -17.945 -1.398 -16.260 1.00 89.81 229 GLU A CA 1
ATOM 1839 C C . GLU A 1 229 ? -18.052 -0.126 -17.120 1.00 89.81 229 GLU A C 1
ATOM 1841 O O . GLU A 1 229 ? -17.045 0.425 -17.558 1.00 89.81 229 GLU A O 1
ATOM 1846 N N . ASP A 1 230 ? -19.266 0.390 -17.326 1.00 89.88 230 ASP A N 1
ATOM 1847 C CA . ASP A 1 230 ? -19.553 1.593 -18.121 1.00 89.88 230 ASP A CA 1
ATOM 1848 C C . ASP A 1 230 ? -19.040 2.892 -17.476 1.00 89.88 230 ASP A C 1
ATOM 1850 O O . ASP A 1 230 ? -18.867 3.909 -18.154 1.00 89.88 230 ASP A O 1
ATOM 1854 N N . VAL A 1 231 ? -18.711 2.860 -16.182 1.00 87.94 231 VAL A N 1
ATOM 1855 C CA . VAL A 1 231 ? -18.025 3.964 -15.492 1.00 87.94 231 VAL A CA 1
ATOM 1856 C C . VAL A 1 231 ? -16.573 4.101 -15.978 1.00 87.94 231 VAL A C 1
ATOM 1858 O O . VAL A 1 231 ? -15.984 5.191 -15.902 1.00 87.94 231 VAL A O 1
ATOM 1861 N N . LEU A 1 232 ? -15.978 3.021 -16.487 1.00 87.25 232 LEU A N 1
ATOM 1862 C CA . LEU A 1 232 ? -14.541 2.874 -16.715 1.00 87.25 232 LEU A CA 1
ATOM 1863 C C . LEU A 1 232 ? -14.137 3.168 -18.165 1.00 87.25 232 LEU A C 1
ATOM 1865 O O . LEU A 1 232 ? -14.957 3.227 -19.078 1.00 87.25 232 LEU A O 1
ATOM 1869 N N . LYS A 1 233 ? -12.839 3.400 -18.388 1.00 83.94 233 LYS A N 1
ATOM 1870 C CA . LYS A 1 233 ? -12.264 3.436 -19.739 1.00 83.94 233 LYS A CA 1
ATOM 1871 C C . LYS A 1 233 ? -11.759 2.051 -20.121 1.00 83.94 233 LYS A C 1
ATOM 1873 O O . LYS A 1 233 ? -11.149 1.372 -19.297 1.00 83.94 233 LYS A O 1
ATOM 1878 N N . GLN A 1 234 ? -11.915 1.713 -21.400 1.00 77.81 234 GLN A N 1
ATOM 1879 C CA . GLN A 1 234 ? -11.215 0.581 -22.005 1.00 77.81 234 GLN A CA 1
ATOM 1880 C C . GLN A 1 234 ? -9.692 0.771 -21.891 1.00 77.81 234 GLN A C 1
ATOM 1882 O O . GLN A 1 234 ? -9.188 1.892 -22.036 1.00 77.81 234 GLN A O 1
ATOM 1887 N N . TRP A 1 235 ? -8.996 -0.327 -21.592 1.00 70.69 235 TRP A N 1
ATOM 1888 C CA . TRP A 1 235 ? -7.553 -0.398 -21.341 1.00 70.69 235 TRP A CA 1
ATOM 1889 C C . TRP A 1 235 ? -6.706 -0.120 -22.598 1.00 70.69 235 TRP A C 1
ATOM 1891 O O . TRP A 1 235 ? -7.033 -0.662 -23.673 1.00 70.69 235 TRP A O 1
#

Foldseek 3Di:
DDDDDPVNVDDDDDLVVLLVLLVQLLQQLVLLLVQLVDCVNFPDDLLSVVLSVLSVQLSVLSCQCSVQRDPPGQLQSLLVSLVSLVLSLLLLLLVVVDVLSSLLVVLVVLVVLLVVLVVVVVVDDPVPVVSNVVSVVSNVVSVVVCVVVVRDHDPDRDDSCNSCVVNVNNVVCVVSVVLSVQRNDPDPCCVVPVVVNPDPVSSVVSSVSSSVSSVSSSVSSCVVRVPDPVSGDDD

InterPro domains:
  IPR043733 Family of unknown function DUF5677 [PF18928] (78-194)